Protein AF-D2VBJ7-F1 (afdb_monomer_lite)

Organism: Naegleria gruberi (NCBI:txid5762)

pLDDT: mean 73.97, std 24.44, range [29.47, 98.56]

Radius of gyration: 34.89 Å; chains: 1; bounding box: 96×73×91 Å

Structure (mmCIF, N/CA/C/O backbone):
data_AF-D2VBJ7-F1
#
_entry.id   AF-D2VBJ7-F1
#
loop_
_atom_site.group_PDB
_atom_site.id
_atom_site.type_symbol
_atom_site.label_atom_id
_atom_site.label_alt_id
_atom_site.label_comp_id
_atom_site.label_asym_id
_atom_site.label_entity_id
_atom_site.label_seq_id
_atom_site.pdbx_PDB_ins_code
_atom_site.Cartn_x
_atom_site.Cartn_y
_atom_site.Cartn_z
_atom_site.occupancy
_atom_site.B_iso_or_equiv
_atom_site.auth_seq_id
_atom_site.auth_comp_id
_atom_site.auth_asym_id
_atom_site.auth_atom_id
_atom_site.pdbx_PDB_model_num
ATOM 1 N N . MET A 1 1 ? -47.987 11.009 35.083 1.00 45.06 1 MET A N 1
ATOM 2 C CA . MET A 1 1 ? -48.209 10.414 33.748 1.00 45.06 1 MET A CA 1
ATOM 3 C C . MET A 1 1 ? -47.443 11.210 32.696 1.00 45.06 1 MET A C 1
ATOM 5 O O . MET A 1 1 ? -47.996 12.173 32.195 1.00 45.06 1 MET A O 1
ATOM 9 N N . ILE A 1 2 ? -46.207 10.825 32.370 1.00 37.09 2 ILE A N 1
ATOM 10 C CA . ILE A 1 2 ? -45.625 10.939 31.018 1.00 37.09 2 ILE A CA 1
ATOM 11 C C . ILE A 1 2 ? -44.692 9.728 30.907 1.00 37.09 2 ILE A C 1
ATOM 13 O O . ILE A 1 2 ? -43.837 9.552 31.773 1.00 37.09 2 ILE A O 1
ATOM 17 N N . ALA A 1 3 ? -44.905 8.861 29.919 1.00 37.16 3 ALA A N 1
ATOM 18 C CA . ALA A 1 3 ? -44.058 7.698 29.672 1.00 37.16 3 ALA A CA 1
ATOM 19 C C . ALA A 1 3 ? -43.168 7.986 28.459 1.00 37.16 3 ALA A C 1
ATOM 21 O O . ALA A 1 3 ? -43.684 8.272 27.380 1.00 37.16 3 ALA A O 1
ATOM 22 N N . SER A 1 4 ? -41.848 7.917 28.632 1.00 40.53 4 SER A N 1
ATOM 23 C CA . SER A 1 4 ? -40.899 8.054 27.523 1.00 40.53 4 SER A CA 1
ATOM 24 C C . SER A 1 4 ? -40.674 6.702 26.852 1.00 40.53 4 SER A C 1
ATOM 26 O O . SER A 1 4 ? -40.250 5.748 27.502 1.00 40.53 4 SER A O 1
ATOM 28 N N . GLN A 1 5 ? -40.935 6.633 25.548 1.00 46.31 5 GLN A N 1
ATOM 29 C CA . GLN A 1 5 ? -40.556 5.496 24.707 1.00 46.31 5 GLN A CA 1
ATOM 30 C C . GLN A 1 5 ? -39.044 5.525 24.404 1.00 46.31 5 GLN A C 1
ATOM 32 O O . GLN A 1 5 ? -38.480 6.614 24.269 1.00 46.31 5 GLN A O 1
ATOM 37 N N . PRO A 1 6 ? -38.379 4.366 24.249 1.00 40.88 6 PRO A N 1
ATOM 38 C CA . PRO A 1 6 ? -37.031 4.300 23.693 1.00 40.88 6 PRO A CA 1
ATOM 39 C C . PRO A 1 6 ? -37.065 4.405 22.152 1.00 40.88 6 PRO A C 1
ATOM 41 O O . PRO A 1 6 ? -37.971 3.847 21.529 1.00 40.88 6 PRO A O 1
ATOM 44 N N . PRO A 1 7 ? -36.094 5.084 21.510 1.00 49.00 7 PRO A N 1
ATOM 45 C CA . PRO A 1 7 ? -36.021 5.165 20.054 1.00 49.00 7 PRO A CA 1
ATOM 46 C C . PRO A 1 7 ? -35.510 3.860 19.424 1.00 49.00 7 PRO A C 1
ATOM 48 O O . PRO A 1 7 ? -34.661 3.157 19.972 1.00 49.00 7 PRO A O 1
ATOM 51 N N . SER A 1 8 ? -36.029 3.560 18.238 1.00 39.50 8 SER A N 1
ATOM 52 C CA . SER A 1 8 ? -35.748 2.358 17.456 1.00 39.50 8 SER A CA 1
ATOM 53 C C . SER A 1 8 ? -34.492 2.466 16.583 1.00 39.50 8 SER A C 1
ATOM 55 O O . SER A 1 8 ? -34.354 3.431 15.838 1.00 39.50 8 SER A O 1
ATOM 57 N N . GLY A 1 9 ? -33.684 1.400 16.572 1.00 42.88 9 GLY A N 1
ATOM 58 C CA . GLY A 1 9 ? -32.939 0.908 15.402 1.00 42.88 9 GLY A CA 1
ATOM 59 C C . GLY A 1 9 ? -31.998 1.871 14.666 1.00 42.88 9 GLY A C 1
ATOM 60 O O . GLY A 1 9 ? -32.372 2.447 13.647 1.00 42.88 9 GLY A O 1
ATOM 61 N N . GLU A 1 10 ? -30.726 1.919 15.071 1.00 34.44 10 GLU A N 1
ATOM 62 C CA . GLU A 1 10 ? -29.663 2.441 14.204 1.00 34.44 10 GLU A CA 1
ATOM 63 C C . GLU A 1 10 ? -29.176 1.372 13.214 1.00 34.44 10 GLU A C 1
ATOM 65 O O . GLU A 1 10 ? -28.674 0.312 13.593 1.00 34.44 10 GLU A O 1
ATOM 70 N N . HIS A 1 11 ? -29.277 1.676 11.918 1.00 35.28 11 HIS A N 1
ATOM 71 C CA . HIS A 1 11 ? -28.591 0.917 10.876 1.00 35.28 11 HIS A CA 1
ATOM 72 C C . HIS A 1 11 ? -27.071 1.083 11.012 1.00 35.28 11 HIS A C 1
ATOM 74 O O . HIS A 1 11 ? -26.571 2.208 11.071 1.00 35.28 11 HIS A O 1
ATOM 80 N N . LYS A 1 12 ? -26.325 -0.030 10.952 1.00 35.34 12 LYS A N 1
ATOM 81 C CA . LYS A 1 12 ? -24.868 -0.005 10.750 1.00 35.34 12 LYS A CA 1
ATOM 82 C C . LYS A 1 12 ? -24.544 0.744 9.454 1.00 35.34 12 LYS A C 1
ATOM 84 O O . LYS A 1 12 ? -24.691 0.193 8.367 1.00 35.34 12 LYS A O 1
ATOM 89 N N . LYS A 1 13 ? -24.061 1.982 9.571 1.00 31.11 13 LYS A N 1
ATOM 90 C CA . LYS A 1 13 ? -23.335 2.647 8.487 1.00 31.11 13 LYS A CA 1
ATOM 91 C C . LYS A 1 13 ? -21.919 2.094 8.464 1.00 31.11 13 LYS A C 1
ATOM 93 O O . LYS A 1 13 ? -21.158 2.311 9.405 1.00 31.11 13 LYS A O 1
ATOM 98 N N . GLU A 1 14 ? -21.565 1.390 7.397 1.00 31.81 14 GLU A N 1
ATOM 99 C CA . GLU A 1 14 ? -20.167 1.076 7.123 1.00 31.81 14 GLU A CA 1
ATOM 100 C C . GLU A 1 14 ? -19.407 2.388 6.916 1.00 31.81 14 GLU A C 1
ATOM 102 O O . GLU A 1 14 ? -19.765 3.216 6.077 1.00 31.81 14 GLU A O 1
ATOM 107 N N . CYS A 1 15 ? -18.388 2.615 7.743 1.00 29.47 15 CYS A N 1
ATOM 108 C CA . CYS A 1 15 ? -17.630 3.858 7.733 1.00 29.47 15 CYS A CA 1
ATOM 109 C C . CYS A 1 15 ? -16.590 3.810 6.604 1.00 29.47 15 CYS A C 1
ATOM 111 O O . CYS A 1 15 ? -15.418 3.493 6.823 1.00 29.47 15 CYS A O 1
ATOM 113 N N . VAL A 1 16 ? -17.046 4.078 5.377 1.00 32.44 16 VAL A N 1
ATOM 114 C CA . VAL A 1 16 ? -16.187 4.202 4.194 1.00 32.44 16 VAL A CA 1
ATOM 115 C C . VAL A 1 16 ? -15.303 5.439 4.364 1.00 32.44 16 VAL A C 1
ATOM 117 O O . VAL A 1 16 ? -15.734 6.577 4.205 1.00 32.44 16 VAL A O 1
ATOM 120 N N . CYS A 1 17 ? -14.048 5.203 4.739 1.00 34.25 17 CYS A N 1
ATOM 121 C CA . CYS A 1 17 ? -13.018 6.230 4.863 1.00 34.25 17 CYS A CA 1
ATOM 122 C C . CYS A 1 17 ? -12.551 6.665 3.461 1.00 34.25 17 CYS A C 1
ATOM 124 O O . CYS A 1 17 ? -11.629 6.071 2.897 1.00 34.25 17 CYS A O 1
ATOM 126 N N . ASP A 1 18 ? -13.195 7.689 2.893 1.00 35.41 18 ASP A N 1
ATOM 127 C CA . ASP A 1 18 ? -12.819 8.259 1.589 1.00 35.41 18 ASP A CA 1
ATOM 128 C C . ASP A 1 18 ? -11.444 8.954 1.599 1.00 35.41 18 ASP A C 1
ATOM 130 O O . ASP A 1 18 ? -10.803 9.060 0.555 1.00 35.41 18 ASP A O 1
ATOM 134 N N . THR A 1 19 ? -10.923 9.346 2.768 1.00 36.22 19 THR A N 1
ATOM 135 C CA . THR A 1 19 ? -9.647 10.072 2.924 1.00 36.22 19 THR A CA 1
ATOM 136 C C . THR A 1 19 ? -8.403 9.315 2.445 1.00 36.22 19 THR A C 1
ATOM 138 O O . THR A 1 19 ? -7.345 9.924 2.311 1.00 36.22 19 THR A O 1
ATOM 141 N N . CYS A 1 20 ? -8.485 8.011 2.152 1.00 41.66 20 CYS A N 1
ATOM 142 C CA . CYS A 1 20 ? -7.386 7.305 1.482 1.00 41.66 20 CYS A CA 1
ATOM 143 C C . CYS A 1 20 ? -7.280 7.630 -0.020 1.00 41.66 20 CYS A C 1
ATOM 145 O O . CYS A 1 20 ? -6.185 7.522 -0.563 1.00 41.66 20 CYS A O 1
ATOM 147 N N . LYS A 1 21 ? -8.372 8.028 -0.693 1.00 45.91 21 LYS A N 1
ATOM 148 C CA . LYS A 1 21 ? -8.370 8.312 -2.142 1.00 45.91 21 LYS A CA 1
ATOM 149 C C . LYS A 1 21 ? -7.490 9.514 -2.490 1.00 45.91 21 LYS A C 1
ATOM 151 O O . LYS A 1 21 ? -6.694 9.441 -3.420 1.00 45.91 21 LYS A O 1
ATOM 156 N N . GLU A 1 22 ? -7.541 10.574 -1.680 1.00 43.06 22 GLU A N 1
ATOM 157 C CA . GLU A 1 22 ? -6.809 11.829 -1.928 1.00 43.06 22 GLU A CA 1
ATOM 158 C C . GLU A 1 22 ? -5.272 11.678 -1.953 1.00 43.06 22 GLU A C 1
ATOM 160 O O . GLU A 1 22 ? -4.584 12.523 -2.531 1.00 43.06 22 GLU A O 1
ATOM 165 N N . MET A 1 23 ? -4.717 10.620 -1.342 1.00 49.66 23 MET A N 1
ATOM 166 C CA . MET A 1 23 ? -3.276 10.325 -1.383 1.00 49.66 23 MET A CA 1
ATOM 167 C C . MET A 1 23 ? -2.841 9.527 -2.619 1.00 49.66 23 MET A C 1
ATOM 169 O O . MET A 1 23 ? -1.658 9.552 -2.967 1.00 49.66 23 MET A O 1
ATOM 173 N N . ASP A 1 24 ? -3.761 8.811 -3.264 1.00 48.78 24 ASP A N 1
ATOM 174 C CA . ASP A 1 24 ? -3.464 7.935 -4.401 1.00 48.78 24 ASP A CA 1
ATOM 175 C C . ASP A 1 24 ? -3.885 8.571 -5.741 1.00 48.78 24 ASP A C 1
ATOM 177 O O . ASP A 1 24 ? -3.160 8.447 -6.723 1.00 48.78 24 ASP A O 1
ATOM 181 N N . GLU A 1 25 ? -4.953 9.376 -5.774 1.00 45.28 25 GLU A N 1
ATOM 182 C CA . GLU A 1 25 ? -5.450 10.050 -6.992 1.00 45.28 25 GLU A CA 1
ATOM 183 C C . GLU A 1 25 ? -4.535 11.167 -7.542 1.00 45.28 25 GLU A C 1
ATOM 185 O O . GLU A 1 25 ? -4.781 11.685 -8.630 1.00 45.28 25 GLU A O 1
ATOM 190 N N . LYS A 1 26 ? -3.454 11.537 -6.836 1.00 43.66 26 LYS A N 1
ATOM 191 C CA . LYS A 1 26 ? -2.460 12.516 -7.326 1.00 43.66 26 LYS A CA 1
ATOM 192 C C . LYS A 1 26 ? -1.302 11.909 -8.128 1.00 43.66 26 LYS A C 1
ATOM 194 O O . LYS A 1 26 ? -0.510 12.664 -8.688 1.00 43.66 26 LYS A O 1
ATOM 199 N N . GLU A 1 27 ? -1.217 10.584 -8.260 1.00 43.12 27 GLU A N 1
ATOM 200 C CA . GLU A 1 27 ? -0.326 9.928 -9.236 1.00 43.12 27 GLU A CA 1
ATOM 201 C C . GLU A 1 27 ? -0.936 9.992 -10.651 1.00 43.12 27 GLU A C 1
ATOM 203 O O . GLU A 1 27 ? -1.324 8.977 -11.221 1.00 43.12 27 GLU A O 1
ATOM 208 N N . GLY A 1 28 ? -1.062 11.207 -11.203 1.00 38.69 28 GLY A N 1
ATOM 209 C CA . GLY A 1 28 ? -1.830 11.452 -12.435 1.00 38.69 28 GLY A CA 1
ATOM 210 C C . GLY A 1 28 ? -1.214 12.407 -13.461 1.00 38.69 28 GLY A C 1
ATOM 211 O O . GLY A 1 28 ? -1.712 12.461 -14.580 1.00 38.69 28 GLY A O 1
ATOM 212 N N . VAL A 1 29 ? -0.140 13.135 -13.129 1.00 31.36 29 VAL A N 1
ATOM 213 C CA . VAL A 1 29 ? 0.614 13.956 -14.096 1.00 31.36 29 VAL A CA 1
ATOM 214 C C . VAL A 1 29 ? 2.103 13.913 -13.747 1.00 31.36 29 VAL A C 1
ATOM 216 O O . VAL A 1 29 ? 2.583 14.675 -12.912 1.00 31.36 29 VAL A O 1
ATOM 219 N N . VAL A 1 30 ? 2.844 13.016 -14.398 1.00 36.62 30 VAL A N 1
ATOM 220 C CA . VAL A 1 30 ? 4.255 13.284 -14.697 1.00 36.62 30 VAL A CA 1
ATOM 221 C C . VAL A 1 30 ? 4.215 14.052 -16.009 1.00 36.62 30 VAL A C 1
ATOM 223 O O . VAL A 1 30 ? 3.831 13.47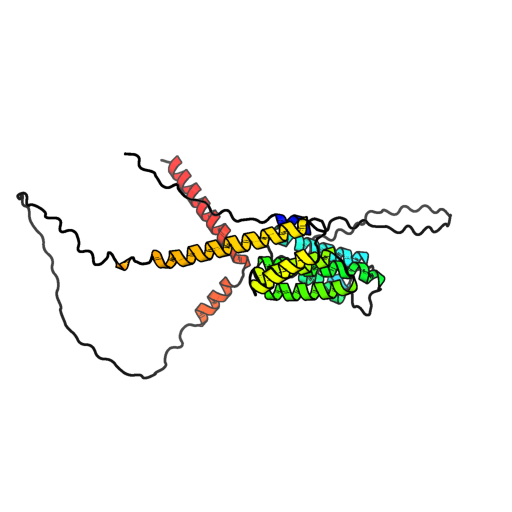5 -17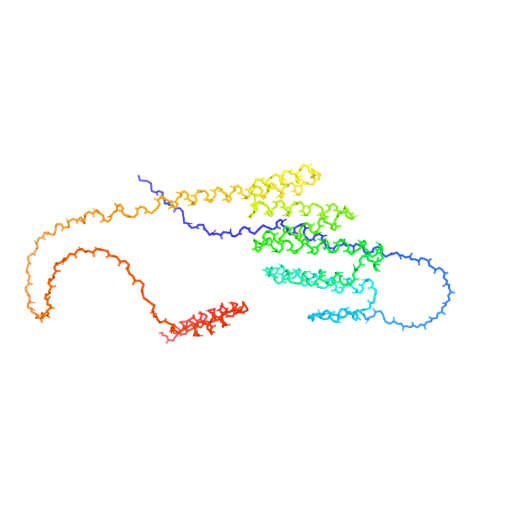.025 1.00 36.62 30 VAL A O 1
ATOM 226 N N . GLU A 1 31 ? 4.511 15.351 -15.983 1.00 37.91 31 GLU A N 1
ATOM 227 C CA . GLU A 1 31 ? 4.640 16.121 -17.222 1.00 37.91 31 GLU A CA 1
ATOM 228 C C . GLU A 1 31 ? 5.801 15.532 -18.032 1.00 37.91 31 GLU A C 1
ATOM 230 O O . GLU A 1 31 ? 6.928 15.435 -17.537 1.00 37.91 31 GLU A O 1
ATOM 235 N N . GLU A 1 32 ? 5.526 15.112 -19.269 1.00 36.41 32 GLU A N 1
ATOM 236 C CA . GLU A 1 32 ? 6.566 14.735 -20.224 1.00 36.41 32 GLU A CA 1
ATOM 237 C C . GLU A 1 32 ? 7.383 15.982 -20.574 1.00 36.41 32 GLU A C 1
ATOM 239 O O . GLU A 1 32 ? 7.052 16.743 -21.483 1.00 36.41 32 GLU A O 1
ATOM 244 N N . ALA A 1 33 ? 8.485 16.181 -19.853 1.00 33.81 33 ALA A N 1
ATOM 245 C CA . ALA A 1 33 ? 9.555 17.069 -20.275 1.00 33.81 33 ALA A CA 1
ATOM 246 C C . ALA A 1 33 ? 10.270 16.438 -21.483 1.00 33.81 33 ALA A C 1
ATOM 248 O O . ALA A 1 33 ? 11.326 15.819 -21.348 1.00 33.81 33 ALA A O 1
ATOM 249 N N . ILE A 1 34 ? 9.661 16.567 -22.665 1.00 35.22 34 ILE A N 1
ATOM 250 C CA . ILE A 1 34 ? 10.292 16.211 -23.936 1.00 35.22 34 ILE A CA 1
ATOM 251 C C . ILE A 1 34 ? 11.504 17.128 -24.112 1.00 35.22 34 ILE A C 1
ATOM 253 O O . ILE A 1 34 ? 11.370 18.340 -24.279 1.00 35.22 34 ILE A O 1
ATOM 257 N N . VAL A 1 35 ? 12.699 16.543 -24.054 1.00 36.94 35 VAL A N 1
ATOM 258 C CA . VAL A 1 35 ? 13.947 17.246 -24.350 1.00 36.94 35 VAL A CA 1
ATOM 259 C C . VAL A 1 35 ? 14.043 17.415 -25.865 1.00 36.94 35 VAL A C 1
ATOM 261 O O . VAL A 1 35 ? 14.350 16.468 -26.586 1.00 36.94 35 VAL A O 1
ATOM 264 N N . GLU A 1 36 ? 13.777 18.625 -26.355 1.00 35.19 36 GLU A N 1
ATOM 265 C CA . GLU A 1 36 ? 14.064 18.995 -27.743 1.00 35.19 36 GLU A CA 1
ATOM 266 C C . GLU A 1 36 ? 15.584 19.098 -27.955 1.00 35.19 36 GLU A C 1
ATOM 268 O O . GLU A 1 36 ? 16.209 20.130 -27.685 1.00 35.19 36 GLU A O 1
ATOM 273 N N . GLU A 1 37 ? 16.198 18.032 -28.475 1.00 39.84 37 GLU A N 1
ATOM 274 C CA . GLU A 1 37 ? 17.532 18.128 -29.071 1.00 39.84 37 GLU A CA 1
ATOM 275 C C . GLU A 1 37 ? 17.462 18.953 -30.363 1.00 39.84 37 GLU A C 1
ATOM 277 O O . GLU A 1 37 ? 17.091 18.471 -31.435 1.00 39.84 37 GLU A O 1
ATOM 282 N N . ASN A 1 38 ? 17.855 20.222 -30.260 1.00 39.31 38 ASN A N 1
ATOM 283 C CA . ASN A 1 38 ? 18.065 21.089 -31.413 1.00 39.31 38 ASN A CA 1
ATOM 284 C C . ASN A 1 38 ? 19.228 20.559 -32.263 1.00 39.31 38 ASN A C 1
ATOM 286 O O . ASN A 1 38 ? 20.392 20.729 -31.900 1.00 39.31 38 ASN A O 1
ATOM 290 N N . ASN A 1 39 ? 18.918 19.972 -33.419 1.00 36.62 39 ASN A N 1
ATOM 291 C CA . ASN A 1 39 ? 19.911 19.637 -34.433 1.00 36.62 39 ASN A CA 1
ATOM 292 C C . ASN A 1 39 ? 19.577 20.349 -35.749 1.00 36.62 39 ASN A C 1
ATOM 294 O O . ASN A 1 39 ? 18.719 19.917 -36.521 1.00 36.62 39 ASN A O 1
ATOM 298 N N . GLU A 1 40 ? 20.254 21.471 -35.993 1.00 44.62 40 GLU A N 1
ATOM 299 C CA . GLU A 1 40 ? 20.186 22.176 -37.267 1.00 44.62 40 GLU A CA 1
ATOM 300 C C . GLU A 1 40 ? 20.835 21.330 -38.369 1.00 44.62 40 GLU A C 1
ATOM 302 O O . GLU A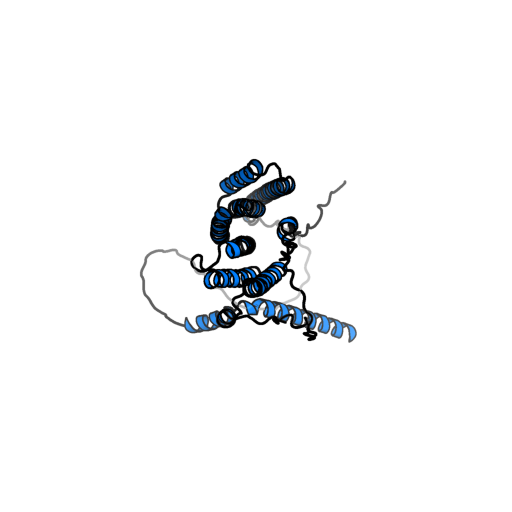 1 40 ? 22.059 21.308 -38.512 1.00 44.62 40 GLU A O 1
ATOM 307 N N . ASN A 1 41 ? 20.032 20.719 -39.245 1.00 36.00 41 ASN A N 1
ATOM 308 C CA . ASN A 1 41 ? 20.473 20.622 -40.631 1.00 36.00 41 ASN A CA 1
ATOM 309 C C . ASN A 1 41 ? 19.330 20.647 -41.645 1.00 36.00 41 ASN A C 1
ATOM 311 O O . ASN A 1 41 ? 18.378 19.871 -41.594 1.00 36.00 41 ASN A O 1
ATOM 315 N N . THR A 1 42 ? 19.459 21.560 -42.603 1.00 41.31 42 THR A N 1
ATOM 316 C CA . THR A 1 42 ? 18.461 21.808 -43.641 1.00 41.31 42 THR A CA 1
ATOM 317 C C . THR A 1 42 ? 18.749 20.937 -44.856 1.00 41.31 42 THR A C 1
ATOM 319 O O . THR A 1 42 ? 19.756 21.143 -45.529 1.00 41.31 42 THR A O 1
ATOM 322 N N . THR A 1 43 ? 17.834 20.044 -45.233 1.00 33.66 43 THR A N 1
ATOM 323 C CA . THR A 1 43 ? 17.495 19.824 -46.654 1.00 33.66 43 THR A CA 1
ATOM 324 C C . THR A 1 43 ? 16.190 19.050 -46.800 1.00 33.66 43 THR A C 1
ATOM 326 O O . THR A 1 43 ? 15.920 18.099 -46.074 1.00 33.66 43 THR A O 1
ATOM 329 N N . ALA A 1 44 ? 15.357 19.483 -47.743 1.00 43.44 44 ALA A N 1
ATOM 330 C CA . ALA A 1 44 ? 14.036 18.913 -47.957 1.00 43.44 44 ALA A CA 1
ATOM 331 C C . ALA A 1 44 ? 14.102 17.512 -48.580 1.00 43.44 44 ALA A C 1
ATOM 333 O O . ALA A 1 44 ? 14.795 17.308 -49.577 1.00 43.44 44 ALA A O 1
ATOM 334 N N . ASN A 1 45 ? 13.265 16.598 -48.088 1.00 36.22 45 ASN A N 1
ATOM 335 C CA . ASN A 1 45 ? 12.643 15.616 -48.967 1.00 36.22 45 ASN A CA 1
ATOM 336 C C . ASN A 1 45 ? 11.264 15.198 -48.447 1.00 36.22 45 ASN A C 1
ATOM 338 O O . ASN A 1 45 ? 11.106 14.775 -47.304 1.00 36.22 45 ASN A O 1
ATOM 342 N N . THR A 1 46 ? 10.261 15.349 -49.305 1.00 43.94 46 THR A N 1
ATOM 343 C CA . THR A 1 46 ? 8.855 15.104 -48.986 1.00 43.94 46 THR A CA 1
ATOM 344 C C . THR A 1 46 ? 8.540 13.614 -49.067 1.00 43.94 46 THR A C 1
ATOM 346 O O . THR A 1 46 ? 8.437 13.079 -50.168 1.00 43.94 46 THR A O 1
ATOM 349 N N . THR A 1 47 ? 8.282 12.972 -47.928 1.00 34.62 47 THR A N 1
ATOM 350 C CA . THR A 1 47 ? 7.589 11.676 -47.883 1.00 34.62 47 THR A CA 1
ATOM 351 C C . THR A 1 47 ? 6.598 11.686 -46.729 1.00 34.62 47 THR A C 1
ATOM 353 O O . THR A 1 47 ? 6.984 11.778 -45.569 1.00 34.62 47 THR A O 1
ATOM 356 N N . SER A 1 48 ? 5.308 11.601 -47.049 1.00 44.53 48 SER A N 1
ATOM 357 C CA . SER A 1 48 ? 4.239 11.454 -46.064 1.00 44.53 48 SER A CA 1
ATOM 358 C C . SER A 1 48 ? 4.355 10.110 -45.342 1.00 44.53 48 SER A C 1
ATOM 360 O O . SER A 1 48 ? 4.280 9.062 -45.985 1.00 44.53 48 SER A O 1
ATOM 362 N N . SER A 1 49 ? 4.475 10.139 -44.019 1.00 37.50 49 SER A N 1
ATOM 363 C CA . SER A 1 49 ? 4.379 8.959 -43.158 1.00 37.50 49 SER A CA 1
ATOM 364 C C . SER A 1 49 ? 3.390 9.237 -42.030 1.00 37.50 49 SER A C 1
ATOM 366 O O . SER A 1 49 ? 3.600 10.158 -41.241 1.00 37.50 49 SER A O 1
ATOM 368 N N . ASP A 1 50 ? 2.308 8.458 -41.988 1.00 37.41 50 ASP A N 1
ATOM 369 C CA . ASP A 1 50 ? 1.212 8.603 -41.028 1.00 37.41 50 ASP A CA 1
ATOM 370 C C . ASP A 1 50 ? 1.674 8.435 -39.566 1.00 37.41 50 ASP A C 1
ATOM 372 O O . ASP A 1 50 ? 2.234 7.389 -39.225 1.00 37.41 50 ASP A O 1
ATOM 376 N N . PRO A 1 51 ? 1.353 9.377 -38.659 1.00 40.47 51 PRO A N 1
ATOM 377 C CA . PRO A 1 51 ? 1.582 9.231 -37.222 1.00 40.47 51 PRO A CA 1
ATOM 378 C C . PRO A 1 51 ? 0.449 8.440 -36.529 1.00 40.47 51 PRO A C 1
ATOM 380 O O . PRO A 1 51 ? 0.068 8.751 -35.406 1.00 40.47 51 PRO A O 1
ATOM 383 N N . SER A 1 52 ? -0.129 7.429 -37.192 1.00 34.59 52 SER A N 1
ATOM 384 C CA . SER A 1 52 ? -1.320 6.690 -36.727 1.00 34.59 52 SER A CA 1
ATOM 385 C C . SER A 1 52 ? -1.100 5.173 -36.631 1.00 34.59 52 SER A C 1
ATOM 387 O O . SER A 1 52 ? -1.869 4.356 -37.137 1.00 34.59 52 SER A O 1
ATOM 389 N N . LYS A 1 53 ? -0.051 4.776 -35.903 1.00 39.56 53 LYS A N 1
ATOM 390 C CA . LYS A 1 53 ? 0.047 3.436 -35.294 1.00 39.56 53 LYS A CA 1
ATOM 391 C C . LYS A 1 53 ? 0.301 3.537 -33.798 1.00 39.56 53 LYS A C 1
ATOM 393 O O . LYS A 1 53 ? 1.267 2.994 -33.268 1.00 39.56 53 LYS A O 1
ATOM 398 N N . GLU A 1 54 ? -0.620 4.219 -33.125 1.00 43.22 54 GLU A N 1
ATOM 399 C CA . GLU A 1 54 ? -0.838 4.010 -31.701 1.00 43.22 54 GLU A CA 1
ATOM 400 C C . GLU A 1 54 ? -1.160 2.524 -31.492 1.00 43.22 54 GLU A C 1
ATOM 402 O O . GLU A 1 54 ? -2.115 1.981 -32.054 1.00 43.22 54 GLU A O 1
ATOM 407 N N . SER A 1 55 ? -0.272 1.831 -30.781 1.00 41.44 55 SER A N 1
ATOM 408 C CA . SER A 1 55 ? -0.340 0.385 -30.604 1.00 41.44 55 SER A CA 1
ATOM 409 C C . SER A 1 55 ? -1.523 0.038 -29.708 1.00 41.44 55 SER A C 1
ATOM 411 O O . SER A 1 55 ? -1.393 0.052 -28.484 1.00 41.44 55 SER A O 1
ATOM 413 N N . THR A 1 56 ? -2.660 -0.321 -30.309 1.00 43.88 56 THR A N 1
ATOM 414 C CA . THR A 1 56 ? -3.832 -0.855 -29.606 1.00 43.88 56 THR A CA 1
ATOM 415 C C . THR A 1 56 ? -3.514 -2.226 -29.000 1.00 43.88 56 THR A C 1
ATOM 417 O O . THR A 1 56 ? -3.908 -3.268 -29.529 1.00 43.88 56 THR A O 1
ATOM 420 N N . LEU A 1 57 ? -2.793 -2.220 -27.878 1.00 52.88 57 LEU A N 1
ATOM 421 C CA . LEU A 1 57 ? -2.653 -3.344 -26.961 1.00 52.88 57 LEU A CA 1
ATOM 422 C C . LEU A 1 57 ? -4.015 -3.568 -26.300 1.00 52.88 57 LEU A C 1
ATOM 424 O O . LEU A 1 57 ? -4.301 -3.074 -25.214 1.00 52.88 57 LEU A O 1
ATOM 428 N N . THR A 1 58 ? -4.890 -4.270 -27.020 1.00 52.88 58 THR A N 1
ATOM 429 C CA . THR A 1 58 ? -6.180 -4.729 -26.501 1.00 52.88 58 THR A CA 1
ATOM 430 C C . THR A 1 58 ? -5.960 -5.585 -25.261 1.00 52.88 58 THR A C 1
ATOM 432 O O . THR A 1 58 ? -5.037 -6.396 -25.266 1.00 52.88 58 THR A O 1
ATOM 435 N N . GLU A 1 59 ? -6.852 -5.440 -24.279 1.00 56.81 59 GLU A N 1
ATOM 436 C CA . GLU A 1 59 ? -6.912 -6.062 -22.944 1.00 56.81 59 GLU A CA 1
ATOM 437 C C . GLU A 1 59 ? -6.890 -7.611 -22.948 1.00 56.81 59 GLU A C 1
ATOM 439 O O . GLU A 1 59 ? -7.834 -8.286 -22.544 1.00 56.81 59 GLU A O 1
ATOM 444 N N . LYS A 1 60 ? -5.801 -8.198 -23.443 1.00 62.97 60 LYS A N 1
ATOM 445 C CA . LYS A 1 60 ? -5.474 -9.619 -23.341 1.00 62.97 60 LYS A CA 1
ATOM 446 C C . LYS A 1 60 ? -4.511 -9.808 -22.179 1.00 62.97 60 LYS A C 1
ATOM 448 O O . LYS A 1 60 ? -3.695 -8.931 -21.902 1.00 62.97 60 LYS A O 1
ATOM 453 N N . ASP A 1 61 ? -4.585 -10.959 -21.520 1.00 69.94 61 ASP A N 1
ATOM 454 C CA . ASP A 1 61 ? -3.605 -11.340 -20.507 1.00 69.94 61 ASP A CA 1
ATOM 455 C C . ASP A 1 61 ? -2.236 -11.554 -21.164 1.00 69.94 61 ASP A C 1
ATOM 457 O O . ASP A 1 61 ? -1.955 -12.628 -21.693 1.00 69.94 61 ASP A O 1
ATOM 461 N N . ILE A 1 62 ? -1.406 -10.506 -21.142 1.00 70.19 62 ILE A N 1
ATOM 462 C CA . ILE A 1 62 ? -0.043 -10.523 -21.682 1.00 70.19 62 ILE A CA 1
ATOM 463 C C . ILE A 1 62 ? 0.756 -11.569 -20.900 1.00 70.19 62 ILE A C 1
ATOM 465 O O . ILE A 1 62 ? 0.954 -11.433 -19.686 1.00 70.19 62 ILE A O 1
ATOM 469 N N . SER A 1 63 ? 1.193 -12.625 -21.584 1.00 79.12 63 SER A N 1
ATOM 470 C CA . SER A 1 63 ? 2.010 -13.666 -20.962 1.00 79.12 63 SER A CA 1
ATOM 471 C C . SER A 1 63 ? 3.454 -13.188 -20.774 1.00 79.12 63 SER A C 1
ATOM 473 O O . SER A 1 63 ? 3.892 -12.214 -21.390 1.00 79.12 63 SER A O 1
ATOM 475 N N . LEU A 1 64 ? 4.219 -13.872 -19.917 1.00 71.06 64 LEU A N 1
ATOM 476 C CA . LEU A 1 64 ? 5.634 -13.542 -19.717 1.00 71.06 64 LEU A CA 1
ATOM 477 C C . LEU A 1 64 ? 6.434 -13.716 -21.023 1.00 71.06 64 LEU A C 1
ATOM 479 O O . LEU A 1 64 ? 7.305 -12.904 -21.320 1.00 71.06 64 LEU A O 1
ATOM 483 N N . GLU A 1 65 ? 6.096 -14.728 -21.827 1.00 72.81 65 GLU A N 1
ATOM 484 C CA . GLU A 1 65 ? 6.737 -14.998 -23.119 1.00 72.81 65 GLU A CA 1
ATOM 485 C C . GLU A 1 65 ? 6.445 -13.904 -24.161 1.00 72.81 65 GLU A C 1
ATOM 487 O O . GLU A 1 65 ? 7.314 -13.567 -24.962 1.00 72.81 65 GLU A O 1
ATOM 492 N N . GLU A 1 66 ? 5.246 -13.310 -24.145 1.00 72.44 66 GLU A N 1
ATOM 493 C CA . GLU A 1 66 ? 4.911 -12.178 -25.021 1.00 72.44 66 GLU A CA 1
ATOM 494 C C . GLU A 1 66 ? 5.697 -10.909 -24.630 1.00 72.44 66 GLU A C 1
ATOM 496 O O . GLU A 1 66 ? 6.053 -10.102 -25.492 1.00 72.44 66 GLU A O 1
ATOM 501 N N . PHE A 1 67 ? 6.053 -10.769 -23.347 1.00 72.19 67 PHE A N 1
ATOM 502 C CA . PHE A 1 67 ? 6.850 -9.654 -22.829 1.00 72.19 67 PHE A CA 1
ATOM 503 C C . PHE A 1 67 ? 8.322 -9.688 -23.280 1.00 72.19 67 PHE A C 1
ATOM 505 O O . PHE A 1 67 ? 8.881 -8.637 -23.603 1.00 72.19 67 PHE A O 1
ATOM 512 N N . ASP A 1 68 ? 8.937 -10.873 -23.373 1.00 70.62 68 ASP A N 1
ATOM 513 C CA . ASP A 1 68 ? 10.324 -11.056 -23.850 1.00 70.62 68 ASP A CA 1
ATOM 514 C C . ASP A 1 68 ? 10.511 -10.665 -25.333 1.00 70.62 68 ASP A C 1
ATOM 516 O O . ASP A 1 68 ? 11.632 -10.423 -25.794 1.00 70.62 68 ASP A O 1
ATOM 520 N N . HIS A 1 69 ? 9.418 -10.582 -26.096 1.00 71.50 69 HIS A N 1
ATOM 521 C CA . HIS A 1 69 ? 9.412 -10.174 -27.502 1.00 71.50 69 HIS A CA 1
ATOM 522 C C . HIS A 1 69 ? 9.135 -8.678 -27.724 1.00 71.50 69 HIS A C 1
ATOM 524 O O . HIS A 1 69 ? 9.174 -8.217 -28.870 1.00 71.50 69 HIS A O 1
ATOM 530 N N . LEU A 1 70 ? 8.888 -7.897 -26.665 1.00 67.12 70 LEU A N 1
ATOM 531 C CA . LEU A 1 70 ? 8.669 -6.456 -26.793 1.00 67.12 70 LEU A CA 1
ATOM 532 C C . LEU A 1 70 ? 9.920 -5.725 -27.324 1.00 67.12 70 LEU A C 1
ATOM 534 O O . LEU A 1 70 ? 11.057 -6.117 -27.040 1.00 67.12 70 LEU A O 1
ATOM 538 N N . PRO A 1 71 ? 9.749 -4.614 -28.070 1.00 70.00 71 PRO A N 1
ATOM 539 C CA . PRO A 1 71 ? 10.879 -3.810 -28.517 1.00 70.00 71 PRO A CA 1
ATOM 540 C C . PRO A 1 71 ? 11.679 -3.282 -27.322 1.00 70.00 71 PRO A C 1
ATOM 542 O O . PRO A 1 71 ? 11.107 -2.786 -26.354 1.00 70.00 71 PRO A O 1
ATOM 545 N N . LYS A 1 72 ? 13.013 -3.321 -27.418 1.00 70.56 72 LYS A N 1
ATOM 546 C CA . LYS A 1 72 ? 13.938 -3.012 -26.309 1.00 70.56 72 LYS A CA 1
ATOM 547 C C . LYS A 1 72 ? 13.866 -1.576 -25.756 1.00 70.56 72 LYS A C 1
ATOM 549 O O . LYS A 1 72 ? 14.521 -1.293 -24.753 1.00 70.56 72 LYS A O 1
ATOM 554 N N . SER A 1 73 ? 13.117 -0.662 -26.377 1.00 85.19 73 SER A N 1
ATOM 555 C CA . SER A 1 73 ? 13.005 0.716 -25.890 1.00 85.19 73 SER A CA 1
ATOM 556 C C . SER A 1 73 ? 12.401 0.756 -24.481 1.00 85.19 73 SER A C 1
ATOM 558 O O . SER A 1 73 ? 11.476 0.009 -24.152 1.00 85.19 73 SER A O 1
ATOM 560 N N . LEU A 1 74 ? 12.939 1.637 -23.632 1.00 84.62 74 LEU A N 1
ATOM 561 C CA . LEU A 1 74 ? 12.443 1.859 -22.270 1.00 84.62 74 LEU A CA 1
ATOM 562 C C . LEU A 1 74 ? 10.937 2.165 -22.271 1.00 84.62 74 LEU A C 1
ATOM 564 O O . LEU A 1 74 ? 10.180 1.566 -21.512 1.00 84.62 74 LEU A O 1
ATOM 568 N N . GLN A 1 75 ? 10.511 3.058 -23.168 1.00 87.50 75 GLN A N 1
ATOM 569 C CA . GLN A 1 75 ? 9.134 3.540 -23.271 1.00 87.50 75 GLN A CA 1
ATOM 570 C C . GLN A 1 75 ? 8.132 2.414 -23.569 1.00 87.50 75 GLN A C 1
ATOM 572 O O . GLN A 1 75 ? 7.066 2.382 -22.961 1.00 87.50 75 GLN A O 1
ATOM 577 N N . ASN A 1 76 ? 8.479 1.446 -24.427 1.00 87.94 76 ASN A N 1
ATOM 578 C CA . ASN A 1 76 ? 7.583 0.329 -24.744 1.00 87.94 76 ASN A CA 1
ATOM 579 C C . ASN A 1 76 ? 7.482 -0.659 -23.574 1.00 87.94 76 ASN A C 1
ATOM 581 O O . ASN A 1 76 ? 6.380 -1.096 -23.239 1.00 87.94 76 ASN A O 1
ATOM 585 N N . ARG A 1 77 ? 8.611 -0.958 -22.911 1.00 87.50 77 ARG A N 1
ATOM 586 C CA . ARG A 1 77 ? 8.638 -1.789 -21.695 1.00 87.50 77 ARG A CA 1
ATOM 587 C C . ARG A 1 77 ? 7.792 -1.158 -20.583 1.00 87.50 77 ARG A C 1
ATOM 589 O O . ARG A 1 77 ? 6.870 -1.799 -20.081 1.00 87.50 77 ARG A O 1
ATOM 596 N N . LEU A 1 78 ? 8.047 0.109 -20.242 1.00 90.19 78 LEU A N 1
ATOM 597 C CA . LEU A 1 78 ? 7.289 0.841 -19.218 1.00 90.19 78 LEU A CA 1
ATOM 598 C C . LEU A 1 78 ? 5.816 1.046 -19.604 1.00 90.19 78 LEU A C 1
ATOM 600 O O . LEU A 1 78 ? 4.954 0.968 -18.734 1.00 90.19 78 LEU A O 1
ATOM 604 N N . GLY A 1 79 ? 5.503 1.254 -20.886 1.00 91.31 79 GLY A N 1
ATOM 605 C CA . GLY A 1 79 ? 4.128 1.372 -21.377 1.00 91.31 79 GLY A CA 1
ATOM 606 C C . GLY A 1 79 ? 3.305 0.107 -21.123 1.00 91.31 79 GLY A C 1
ATOM 607 O O . GLY A 1 79 ? 2.222 0.184 -20.543 1.00 91.31 79 GLY A O 1
ATOM 608 N N . ALA A 1 80 ? 3.842 -1.067 -21.464 1.00 90.19 80 ALA A N 1
ATOM 609 C CA . ALA A 1 80 ? 3.178 -2.345 -21.202 1.00 90.19 80 ALA A CA 1
ATOM 610 C C . ALA A 1 80 ? 3.027 -2.633 -19.691 1.00 90.19 80 ALA A C 1
ATOM 612 O O . ALA A 1 80 ? 1.982 -3.106 -19.245 1.00 90.19 80 ALA A O 1
ATOM 613 N N . LEU A 1 81 ? 4.024 -2.270 -18.877 1.00 93.12 81 LEU A N 1
ATOM 614 C CA . LEU A 1 81 ? 3.946 -2.366 -17.413 1.00 93.12 81 LEU A CA 1
ATOM 615 C C . LEU A 1 81 ? 2.906 -1.406 -16.814 1.00 93.12 81 LEU A C 1
ATOM 617 O O . LEU A 1 81 ? 2.216 -1.762 -15.858 1.00 93.12 81 LEU A O 1
ATOM 621 N N . LYS A 1 82 ? 2.754 -0.204 -17.383 1.00 94.62 82 LYS A N 1
ATOM 622 C CA . LYS A 1 82 ? 1.735 0.772 -16.979 1.00 94.62 82 LYS A CA 1
ATOM 623 C C . LYS A 1 82 ? 0.326 0.229 -17.219 1.00 94.62 82 LYS A C 1
ATOM 625 O O . LYS A 1 82 ? -0.499 0.344 -16.323 1.00 94.62 82 LYS A O 1
ATOM 630 N N . LEU A 1 83 ? 0.068 -0.431 -18.353 1.00 92.56 83 LEU A N 1
ATOM 631 C CA . LEU A 1 83 ? -1.222 -1.091 -18.617 1.00 92.56 83 LEU A CA 1
ATOM 632 C C . LEU A 1 83 ? -1.557 -2.155 -17.555 1.00 92.56 83 LEU A C 1
ATOM 634 O O . LEU A 1 83 ? -2.684 -2.210 -17.069 1.00 92.56 83 LEU A O 1
ATOM 638 N N . LEU A 1 84 ? -0.569 -2.947 -17.128 1.00 93.44 84 LEU A N 1
ATOM 639 C CA . LEU A 1 84 ? -0.740 -3.922 -16.044 1.00 93.44 84 LEU A CA 1
ATOM 640 C C . LEU A 1 84 ? -0.967 -3.252 -14.671 1.00 93.44 84 LEU A C 1
ATOM 642 O O . LEU A 1 84 ? -1.818 -3.714 -13.910 1.00 93.44 84 LEU A O 1
ATOM 646 N N . LYS A 1 85 ? -0.284 -2.132 -14.365 1.00 96.12 85 LYS A N 1
ATOM 647 C CA . LYS A 1 85 ? -0.577 -1.313 -13.167 1.00 96.12 85 LYS A CA 1
ATOM 648 C C . LYS A 1 85 ? -2.021 -0.799 -13.204 1.00 96.12 85 LYS A C 1
ATOM 650 O O . LYS A 1 85 ? -2.714 -0.912 -12.198 1.00 96.12 85 LYS A O 1
ATOM 655 N N . GLU A 1 86 ? -2.499 -0.295 -14.344 1.00 96.69 86 GLU A N 1
ATOM 656 C CA . GLU A 1 86 ? -3.884 0.179 -14.479 1.00 96.69 86 GLU A CA 1
ATOM 657 C C . GLU A 1 86 ? -4.916 -0.950 -14.333 1.00 96.69 86 GLU A C 1
ATOM 659 O O . GLU A 1 86 ? -5.926 -0.755 -13.658 1.00 96.69 86 GLU A O 1
ATOM 664 N N . LYS A 1 87 ? -4.639 -2.161 -14.839 1.00 96.44 87 LYS A N 1
ATOM 665 C CA . LYS A 1 87 ? -5.482 -3.345 -14.581 1.00 96.44 87 LYS A CA 1
ATOM 666 C C . LYS A 1 87 ? -5.588 -3.645 -13.076 1.00 96.44 87 LYS A C 1
ATOM 668 O O . LYS A 1 87 ? -6.681 -3.891 -12.565 1.00 96.44 87 LYS A O 1
ATOM 673 N N . GLY A 1 88 ? -4.474 -3.550 -12.343 1.00 96.88 88 GLY A N 1
ATOM 674 C CA . GLY A 1 88 ? -4.457 -3.629 -10.877 1.00 96.88 88 GLY A CA 1
ATOM 675 C C . GLY A 1 88 ? -5.246 -2.497 -10.200 1.00 96.88 88 GLY A C 1
ATOM 676 O O . GLY A 1 88 ? -5.999 -2.750 -9.254 1.00 96.88 88 GLY A O 1
ATOM 677 N N . ASN A 1 89 ? -5.142 -1.262 -10.708 1.00 97.19 89 ASN A N 1
ATOM 678 C CA . ASN A 1 89 ? -5.911 -0.110 -10.219 1.00 97.19 89 ASN A CA 1
ATOM 679 C C . ASN A 1 89 ? -7.425 -0.333 -10.408 1.00 97.19 89 ASN A C 1
ATOM 681 O O . ASN A 1 89 ? -8.212 -0.016 -9.515 1.00 97.19 89 ASN A O 1
ATOM 685 N N . ASP A 1 90 ? -7.850 -0.912 -11.533 1.00 97.62 90 ASP A N 1
ATOM 686 C CA . ASP A 1 90 ? -9.254 -1.235 -11.806 1.00 97.62 90 ASP A CA 1
ATOM 687 C C . ASP A 1 90 ? -9.816 -2.312 -10.880 1.00 97.62 90 ASP A C 1
ATOM 689 O O . ASP A 1 90 ? -10.931 -2.163 -10.373 1.00 97.62 90 ASP A O 1
ATOM 693 N N . LEU A 1 91 ? -9.046 -3.363 -10.602 1.00 97.75 91 LEU A N 1
ATOM 694 C CA . LEU A 1 91 ? -9.424 -4.387 -9.625 1.00 97.75 91 LEU A CA 1
ATOM 695 C C . LEU A 1 91 ? -9.529 -3.791 -8.212 1.00 97.75 91 LEU A C 1
ATOM 697 O O . LEU A 1 91 ? -10.532 -4.009 -7.527 1.00 97.75 91 LEU A O 1
ATOM 701 N N . TYR A 1 92 ? -8.582 -2.931 -7.818 1.00 98.00 92 TYR A N 1
ATOM 702 C CA . TYR A 1 92 ? -8.641 -2.195 -6.551 1.00 98.00 92 TYR A CA 1
ATOM 703 C C . TYR A 1 92 ? -9.887 -1.297 -6.456 1.00 98.00 92 TYR A C 1
ATOM 705 O O . TYR A 1 92 ? -10.586 -1.326 -5.442 1.00 98.00 92 TYR A O 1
ATOM 713 N N . ARG A 1 93 ? -10.232 -0.557 -7.524 1.00 97.56 93 ARG A N 1
ATOM 714 C CA . ARG A 1 93 ? -11.464 0.258 -7.601 1.00 97.56 93 ARG A CA 1
ATOM 715 C C . ARG A 1 93 ? -12.746 -0.577 -7.494 1.00 97.56 93 ARG A C 1
ATOM 717 O O . ARG A 1 93 ? -13.754 -0.070 -7.005 1.00 97.56 93 ARG A O 1
ATOM 724 N N . ARG A 1 94 ? -12.712 -1.848 -7.908 1.00 97.50 94 ARG A N 1
ATOM 725 C CA . ARG A 1 94 ? -13.818 -2.820 -7.784 1.00 97.50 94 ARG A CA 1
ATOM 726 C C . ARG A 1 94 ? -13.843 -3.555 -6.431 1.00 97.50 94 ARG A C 1
ATOM 728 O O . ARG A 1 94 ? -14.744 -4.357 -6.211 1.00 97.50 94 ARG A O 1
ATOM 735 N N . ASN A 1 95 ? -12.915 -3.254 -5.515 1.00 97.06 95 ASN A N 1
ATOM 736 C CA . ASN A 1 95 ? -12.687 -3.952 -4.237 1.00 97.06 95 ASN A CA 1
ATOM 737 C C . ASN A 1 95 ? -12.264 -5.432 -4.378 1.00 97.06 95 ASN A C 1
ATOM 739 O O . ASN A 1 95 ? -12.404 -6.208 -3.435 1.00 97.06 95 ASN A O 1
ATOM 743 N N . LEU A 1 96 ? -11.720 -5.813 -5.537 1.00 97.94 96 LEU A N 1
ATOM 744 C CA . LEU A 1 96 ? -11.136 -7.131 -5.809 1.00 97.94 96 LEU A CA 1
ATOM 745 C C . LEU A 1 96 ? -9.652 -7.100 -5.416 1.00 97.94 96 LEU A C 1
ATOM 747 O O . LEU A 1 96 ? -8.759 -6.946 -6.252 1.00 97.94 96 LEU A O 1
ATOM 751 N N . PHE A 1 97 ? -9.399 -7.073 -4.104 1.00 98.31 97 PHE A N 1
ATOM 752 C CA . PHE A 1 97 ? -8.079 -6.762 -3.548 1.00 98.31 97 PHE A CA 1
ATOM 753 C C . PHE A 1 97 ? -7.064 -7.893 -3.738 1.00 98.31 97 PHE A C 1
ATOM 755 O O . PHE A 1 97 ? -5.897 -7.613 -4.005 1.00 98.31 97 PHE A O 1
ATOM 762 N N . GLU A 1 98 ? -7.484 -9.152 -3.616 1.00 98.00 98 GLU A N 1
ATOM 763 C CA . GLU A 1 98 ? -6.666 -10.325 -3.926 1.00 98.00 98 GLU A CA 1
ATOM 764 C C . GLU A 1 98 ? -6.202 -10.326 -5.385 1.00 98.00 98 GLU A C 1
ATOM 766 O O . GLU A 1 98 ? -5.006 -10.435 -5.653 1.00 98.00 98 GLU A O 1
ATOM 771 N N . GLU A 1 99 ? -7.128 -10.142 -6.323 1.00 97.81 99 GLU A N 1
ATOM 772 C CA . GLU A 1 99 ? -6.848 -10.119 -7.755 1.00 97.81 99 GLU A CA 1
ATOM 773 C C . GLU A 1 99 ? -5.967 -8.914 -8.128 1.00 97.81 99 GLU A C 1
ATOM 775 O O . GLU A 1 99 ? -5.046 -9.036 -8.936 1.00 97.81 99 GLU A O 1
ATOM 780 N N . ALA A 1 100 ? -6.181 -7.756 -7.489 1.00 98.12 100 ALA A N 1
ATOM 781 C CA . ALA A 1 100 ? -5.311 -6.592 -7.649 1.00 98.12 100 ALA A CA 1
ATOM 782 C C . ALA A 1 100 ? -3.864 -6.888 -7.209 1.00 98.12 100 ALA A C 1
ATOM 784 O O . ALA A 1 100 ? -2.926 -6.518 -7.917 1.00 98.12 100 ALA A O 1
ATOM 785 N N . VAL A 1 101 ? -3.664 -7.590 -6.081 1.00 98.06 101 VAL A N 1
ATOM 786 C CA . VAL A 1 101 ? -2.327 -8.039 -5.640 1.00 98.06 101 VAL A CA 1
ATOM 787 C C . VAL A 1 101 ? -1.676 -8.935 -6.690 1.00 98.06 101 VAL A C 1
ATOM 789 O O . VAL A 1 101 ? -0.487 -8.770 -6.953 1.00 98.06 101 VAL A O 1
ATOM 792 N N . GLU A 1 102 ? -2.422 -9.850 -7.311 1.00 96.94 102 GLU A N 1
ATOM 793 C CA . GLU A 1 102 ? -1.874 -10.728 -8.349 1.00 96.94 102 GLU A CA 1
ATOM 794 C C . GLU A 1 102 ? -1.407 -9.956 -9.590 1.00 96.94 102 GLU A C 1
ATOM 796 O O . GLU A 1 102 ? -0.310 -10.230 -10.083 1.00 96.94 102 GLU A O 1
ATOM 801 N N . GLU A 1 103 ? -2.174 -8.969 -10.067 1.00 96.50 103 GLU A N 1
ATOM 802 C CA . GLU A 1 103 ? -1.768 -8.127 -11.203 1.00 96.50 103 GLU A CA 1
ATOM 803 C C . GLU A 1 103 ? -0.550 -7.251 -10.871 1.00 96.50 103 GLU A C 1
ATOM 805 O O . GLU A 1 103 ? 0.436 -7.269 -11.611 1.00 96.50 103 GLU A O 1
ATOM 810 N N . TYR A 1 104 ? -0.528 -6.562 -9.723 1.00 97.62 104 TYR A N 1
ATOM 811 C CA . TYR A 1 104 ? 0.663 -5.803 -9.316 1.00 97.62 104 TYR A CA 1
ATOM 812 C C . TYR A 1 104 ? 1.889 -6.716 -9.098 1.00 97.62 104 TYR A C 1
ATOM 814 O O . TYR A 1 104 ? 3.014 -6.328 -9.409 1.00 97.62 104 TYR A O 1
ATOM 822 N N . ALA A 1 105 ? 1.700 -7.955 -8.632 1.00 95.19 105 ALA A N 1
ATOM 823 C CA . ALA A 1 105 ? 2.779 -8.936 -8.516 1.00 95.19 105 ALA A CA 1
ATOM 824 C C . ALA A 1 105 ? 3.235 -9.506 -9.876 1.00 95.19 105 ALA A C 1
ATOM 826 O O . ALA A 1 105 ? 4.349 -10.023 -9.978 1.00 95.19 105 ALA A O 1
ATOM 827 N N . LYS A 1 106 ? 2.423 -9.446 -10.946 1.00 94.44 106 LYS A N 1
ATOM 828 C CA . LYS A 1 106 ? 2.919 -9.664 -12.323 1.00 94.44 106 LYS A CA 1
ATOM 829 C C . LYS A 1 106 ? 3.836 -8.516 -12.742 1.00 94.44 106 LYS A C 1
ATOM 831 O O . LYS A 1 106 ? 4.929 -8.791 -13.225 1.00 94.44 106 LYS A O 1
ATOM 836 N N . VAL A 1 107 ? 3.441 -7.264 -12.476 1.00 94.69 107 VAL A N 1
ATOM 837 C CA . VAL A 1 107 ? 4.274 -6.078 -12.754 1.00 94.69 107 VAL A CA 1
ATOM 838 C C . VAL A 1 107 ? 5.642 -6.203 -12.083 1.00 94.69 107 VAL A C 1
ATOM 840 O O . VAL A 1 107 ? 6.656 -6.080 -12.761 1.00 94.69 107 VAL A O 1
ATOM 843 N N . ASP A 1 108 ? 5.692 -6.518 -10.788 1.00 92.31 108 ASP A N 1
ATOM 844 C CA . ASP A 1 108 ? 6.954 -6.651 -10.046 1.00 92.31 108 ASP A CA 1
ATOM 845 C C . ASP A 1 108 ? 7.863 -7.770 -10.598 1.00 92.31 108 ASP A C 1
ATOM 847 O O . ASP A 1 108 ? 9.060 -7.564 -10.814 1.00 92.31 108 ASP A O 1
ATOM 851 N N . ARG A 1 109 ? 7.283 -8.929 -10.946 1.00 92.00 109 ARG A N 1
ATOM 852 C CA . ARG A 1 109 ? 8.007 -10.023 -11.621 1.00 92.00 109 ARG A CA 1
ATOM 853 C C . ARG A 1 109 ? 8.577 -9.589 -12.971 1.00 92.00 109 ARG A C 1
ATOM 855 O O . ARG A 1 109 ? 9.736 -9.879 -13.255 1.00 92.00 109 ARG A O 1
ATOM 862 N N . PHE A 1 110 ? 7.794 -8.888 -13.790 1.00 90.75 110 PHE A N 1
ATOM 863 C CA . PHE A 1 110 ? 8.245 -8.401 -15.095 1.00 90.75 110 PHE A CA 1
ATOM 864 C C . PHE A 1 110 ? 9.334 -7.327 -14.938 1.00 90.75 110 PHE A C 1
ATOM 866 O O . PHE A 1 110 ? 10.340 -7.380 -15.643 1.00 90.75 110 PHE A O 1
ATOM 873 N N . MET A 1 111 ? 9.221 -6.424 -13.956 1.00 89.88 111 MET A N 1
ATOM 874 C CA . MET A 1 111 ? 10.279 -5.458 -13.623 1.00 89.88 111 MET A CA 1
ATOM 875 C C . MET A 1 111 ? 11.606 -6.157 -13.293 1.00 89.88 111 MET A C 1
ATOM 877 O O . MET A 1 111 ? 12.645 -5.767 -13.823 1.00 89.88 111 MET A O 1
ATOM 881 N N . GLY A 1 112 ? 11.577 -7.224 -12.487 1.00 87.69 112 GLY A N 1
ATOM 882 C CA . GLY A 1 112 ? 12.772 -8.006 -12.144 1.00 87.69 112 GLY A CA 1
ATOM 883 C C . GLY A 1 112 ? 13.445 -8.709 -13.334 1.00 87.69 112 GLY A C 1
ATOM 884 O O . GLY A 1 112 ? 14.661 -8.903 -13.321 1.00 87.69 112 GLY A O 1
ATOM 885 N N . VAL A 1 113 ? 12.683 -9.061 -14.376 1.00 86.94 113 VAL A N 1
ATOM 886 C CA . VAL A 1 113 ? 13.216 -9.638 -15.625 1.00 86.94 113 VAL A CA 1
ATOM 887 C C . VAL A 1 113 ? 13.804 -8.553 -16.534 1.00 86.94 113 VAL A C 1
ATOM 889 O O . VAL A 1 113 ? 14.910 -8.721 -17.049 1.00 86.94 113 VAL A O 1
ATOM 892 N N . LEU A 1 114 ? 13.084 -7.439 -16.704 1.00 84.06 114 LEU A N 1
ATOM 893 C CA . LEU A 1 114 ? 13.376 -6.383 -17.683 1.00 84.06 114 LEU A CA 1
ATOM 894 C C . LEU A 1 114 ? 14.442 -5.378 -17.237 1.00 84.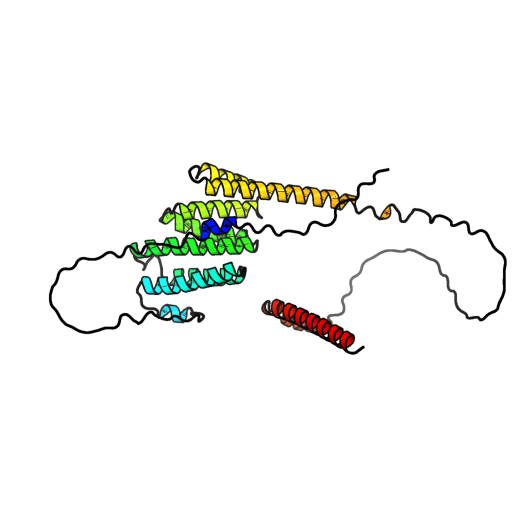06 114 LEU A C 1
ATOM 896 O O . LEU A 1 114 ? 15.089 -4.775 -18.094 1.00 84.06 114 LEU A O 1
ATOM 900 N N . PHE A 1 115 ? 14.583 -5.165 -15.925 1.00 83.75 115 PHE A N 1
ATOM 901 C CA . PHE A 1 115 ? 15.414 -4.113 -15.333 1.00 83.75 115 PHE A CA 1
ATOM 902 C C . PHE A 1 115 ? 16.413 -4.679 -14.321 1.00 83.75 115 PHE A C 1
ATOM 904 O O . PHE A 1 115 ? 16.487 -4.282 -13.156 1.00 83.75 115 PHE A O 1
ATOM 911 N N . LYS A 1 116 ? 17.224 -5.639 -14.774 1.00 81.81 116 LYS A N 1
ATOM 912 C CA . LYS A 1 116 ? 18.364 -6.129 -13.992 1.00 81.81 116 LYS A CA 1
ATOM 913 C C . LYS A 1 116 ? 19.346 -4.979 -13.765 1.00 81.81 116 LYS A C 1
ATOM 915 O O . LYS A 1 116 ? 19.818 -4.368 -14.728 1.00 81.81 116 LYS A O 1
ATOM 920 N N . LYS A 1 117 ? 19.718 -4.729 -12.502 1.00 72.88 117 LYS A N 1
ATOM 921 C CA . LYS A 1 117 ? 20.627 -3.630 -12.107 1.00 72.88 117 LYS A CA 1
ATOM 922 C C . LYS A 1 117 ? 21.999 -3.653 -12.808 1.00 72.88 117 LYS A C 1
ATOM 924 O O . LYS A 1 117 ? 22.682 -2.640 -12.829 1.00 72.88 117 LYS A O 1
ATOM 929 N N . THR A 1 118 ? 22.414 -4.791 -13.367 1.00 69.50 118 THR A N 1
ATOM 930 C CA . THR A 1 118 ? 23.670 -4.960 -14.122 1.00 69.50 118 THR A CA 1
ATOM 931 C C . THR A 1 118 ? 23.585 -4.558 -15.595 1.00 69.50 118 THR A C 1
ATOM 933 O O . THR A 1 118 ? 24.622 -4.372 -16.223 1.00 69.50 118 THR A O 1
ATOM 936 N N . GLU A 1 119 ? 22.378 -4.481 -16.160 1.00 77.44 119 GLU A N 1
ATOM 937 C CA . GLU A 1 119 ? 22.127 -4.288 -17.600 1.00 77.44 119 GLU A CA 1
ATOM 938 C C . GLU A 1 119 ? 21.379 -2.975 -17.900 1.00 77.44 119 GLU A C 1
ATOM 940 O O . GLU A 1 119 ? 21.361 -2.526 -19.042 1.00 77.44 119 GLU A O 1
ATOM 945 N N . THR A 1 120 ? 20.773 -2.363 -16.879 1.00 81.88 120 THR A N 1
ATOM 946 C CA . THR A 1 120 ? 19.932 -1.159 -16.986 1.00 81.88 120 THR A CA 1
ATOM 947 C C . THR A 1 120 ? 20.773 0.107 -16.826 1.00 81.88 120 THR A C 1
ATOM 949 O O . THR A 1 120 ? 21.610 0.182 -15.925 1.00 81.88 120 THR A O 1
ATOM 952 N N . SER A 1 121 ? 20.552 1.121 -17.668 1.00 86.94 121 SER A N 1
ATOM 953 C CA . SER A 1 121 ? 21.246 2.410 -17.542 1.00 86.94 121 SER A CA 1
ATOM 954 C C . SER A 1 121 ? 20.861 3.122 -16.233 1.00 86.94 121 SER A C 1
ATOM 956 O O . SER A 1 121 ? 19.688 3.086 -15.852 1.00 86.94 121 SER A O 1
ATOM 958 N N . PRO A 1 122 ? 21.783 3.845 -15.559 1.00 87.88 122 PRO A N 1
ATOM 959 C CA . PRO A 1 122 ? 21.440 4.693 -14.414 1.00 87.88 122 PRO A CA 1
ATOM 960 C C . PRO A 1 122 ? 20.319 5.699 -14.713 1.00 87.88 122 PRO A C 1
ATOM 962 O O . PRO A 1 122 ? 19.545 6.033 -13.823 1.00 87.88 122 PRO A O 1
ATOM 965 N N . GLU A 1 123 ? 20.207 6.147 -15.966 1.00 89.38 123 GLU A N 1
ATOM 966 C CA . GLU A 1 123 ? 19.132 7.026 -16.434 1.00 89.38 123 GLU A CA 1
ATOM 967 C C . GLU A 1 123 ? 17.777 6.302 -16.494 1.00 89.38 123 GLU A C 1
ATOM 969 O O . GLU A 1 123 ? 16.781 6.821 -16.000 1.00 89.38 123 GLU A O 1
ATOM 974 N N . GLU A 1 124 ? 17.728 5.064 -16.997 1.00 89.69 124 GLU A N 1
ATOM 975 C CA . GLU A 1 124 ? 16.504 4.247 -16.991 1.00 89.69 124 GLU A CA 1
ATOM 976 C C . GLU A 1 124 ? 16.033 3.963 -15.552 1.00 89.69 124 GLU A C 1
ATOM 978 O O . GLU A 1 124 ? 14.834 4.027 -15.262 1.00 89.69 124 GLU A O 1
ATOM 983 N N . MET A 1 125 ? 16.974 3.725 -14.626 1.00 89.88 125 MET A N 1
ATOM 984 C CA . MET A 1 125 ? 16.675 3.481 -13.208 1.00 89.88 125 MET A CA 1
ATOM 985 C C . MET A 1 125 ? 15.905 4.639 -12.545 1.00 89.88 125 MET A C 1
ATOM 987 O O . MET A 1 125 ? 15.113 4.387 -11.634 1.00 89.88 125 MET A O 1
ATOM 991 N N . THR A 1 126 ? 16.061 5.879 -13.031 1.00 90.94 126 THR A N 1
ATOM 992 C CA . THR A 1 126 ? 15.331 7.056 -12.516 1.00 90.94 126 THR A CA 1
ATOM 993 C C . THR A 1 126 ? 13.812 6.952 -12.673 1.00 90.94 126 THR A C 1
ATOM 995 O O . THR A 1 126 ? 13.074 7.458 -11.830 1.00 90.94 126 THR A O 1
ATOM 998 N N . TYR A 1 127 ? 13.340 6.249 -13.707 1.00 90.69 127 TYR A N 1
ATOM 999 C CA . TYR A 1 127 ? 11.918 6.018 -13.982 1.00 90.69 127 TYR A CA 1
ATOM 1000 C C . TYR A 1 127 ? 11.431 4.684 -13.398 1.00 90.69 127 TYR A C 1
ATOM 1002 O O . TYR A 1 127 ? 10.303 4.574 -12.915 1.00 90.69 127 TYR A O 1
ATOM 1010 N N . VAL A 1 128 ? 12.304 3.673 -13.409 1.00 91.62 128 VAL A N 1
ATOM 1011 C CA . VAL A 1 128 ? 12.045 2.310 -12.916 1.00 91.62 128 VAL A CA 1
ATOM 1012 C C . VAL A 1 128 ? 11.820 2.296 -11.399 1.00 91.62 128 VAL A C 1
ATOM 1014 O O . VAL A 1 128 ? 10.817 1.744 -10.946 1.00 91.62 128 VAL A O 1
ATOM 1017 N N . ILE A 1 129 ? 12.691 2.932 -10.604 1.00 92.25 129 ILE A N 1
ATOM 1018 C CA . ILE A 1 129 ? 12.636 2.867 -9.128 1.00 92.25 129 ILE A CA 1
ATOM 1019 C C . ILE A 1 129 ? 11.339 3.475 -8.553 1.00 92.25 129 ILE A C 1
ATOM 1021 O O . ILE A 1 129 ? 10.685 2.797 -7.747 1.00 92.25 129 ILE A O 1
ATOM 1025 N N . PRO A 1 130 ? 10.891 4.689 -8.946 1.00 92.88 130 PRO A N 1
ATOM 1026 C CA . PRO A 1 130 ? 9.614 5.232 -8.477 1.00 92.88 130 PRO A CA 1
ATOM 1027 C C . PRO A 1 130 ? 8.423 4.359 -8.887 1.00 92.88 130 PRO A C 1
ATOM 1029 O O . PRO A 1 130 ? 7.502 4.158 -8.096 1.00 92.88 130 PRO A O 1
ATOM 1032 N N . PHE A 1 131 ? 8.460 3.774 -10.090 1.00 94.00 131 PHE A N 1
ATOM 1033 C CA . PHE A 1 131 ? 7.403 2.890 -10.575 1.00 94.00 131 PHE A CA 1
ATOM 1034 C C . PHE A 1 131 ? 7.310 1.587 -9.760 1.00 94.00 131 PHE A C 1
ATOM 1036 O O . PHE A 1 131 ? 6.209 1.204 -9.354 1.00 94.00 131 PHE A O 1
ATOM 1043 N N . GLN A 1 132 ? 8.442 0.943 -9.435 1.00 94.12 132 GLN A N 1
ATOM 1044 C CA . GLN A 1 132 ? 8.465 -0.210 -8.519 1.00 94.12 132 GLN A CA 1
ATOM 1045 C C . GLN A 1 132 ? 7.963 0.172 -7.125 1.00 94.12 132 GLN A C 1
ATOM 1047 O O . GLN A 1 132 ? 7.132 -0.533 -6.556 1.00 94.12 132 GLN A O 1
ATOM 1052 N N . THR A 1 133 ? 8.418 1.311 -6.594 1.00 95.81 133 THR A N 1
ATOM 1053 C CA . THR A 1 133 ? 8.012 1.814 -5.271 1.00 95.81 133 THR A CA 1
ATOM 1054 C C . THR A 1 133 ? 6.494 2.009 -5.194 1.00 95.81 133 THR A C 1
ATOM 1056 O O . THR A 1 133 ? 5.866 1.553 -4.238 1.00 95.81 133 THR A O 1
ATOM 1059 N N . ALA A 1 134 ? 5.880 2.595 -6.228 1.00 95.81 134 ALA A N 1
ATOM 1060 C CA . ALA A 1 134 ? 4.429 2.744 -6.329 1.00 95.81 134 ALA A CA 1
ATOM 1061 C C . ALA A 1 134 ? 3.691 1.390 -6.416 1.00 95.81 134 ALA A C 1
ATOM 1063 O O . ALA A 1 134 ? 2.659 1.209 -5.770 1.00 95.81 134 ALA A O 1
ATOM 1064 N N . CYS A 1 135 ? 4.222 0.411 -7.159 1.00 96.88 135 CYS A N 1
ATOM 1065 C CA . CYS A 1 135 ? 3.619 -0.925 -7.250 1.00 96.88 135 CYS A CA 1
ATOM 1066 C C . CYS A 1 135 ? 3.671 -1.676 -5.908 1.00 96.88 135 CYS A C 1
ATOM 1068 O O . CYS A 1 135 ? 2.650 -2.197 -5.461 1.00 96.88 135 CYS A O 1
ATOM 1070 N N . GLN A 1 136 ? 4.816 -1.665 -5.219 1.00 97.94 136 GLN A N 1
ATOM 1071 C CA . GLN A 1 136 ? 4.973 -2.258 -3.883 1.00 97.94 136 GLN A CA 1
ATOM 1072 C C . GLN A 1 136 ? 4.039 -1.595 -2.854 1.00 97.94 136 GLN A C 1
ATOM 1074 O O . GLN A 1 136 ? 3.360 -2.274 -2.079 1.00 97.94 136 GLN A O 1
ATOM 1079 N N . LEU A 1 137 ? 3.918 -0.263 -2.904 1.00 98.06 137 LEU A N 1
ATOM 1080 C CA . LEU A 1 137 ? 2.963 0.500 -2.100 1.00 98.06 137 LEU A CA 1
ATOM 1081 C C . LEU A 1 137 ? 1.505 0.092 -2.364 1.00 98.06 137 LEU A C 1
ATOM 1083 O O . LEU A 1 137 ? 0.728 -0.003 -1.407 1.00 98.06 137 LEU A O 1
ATOM 1087 N N . ASN A 1 138 ? 1.125 -0.152 -3.621 1.00 98.19 138 ASN A N 1
ATOM 1088 C CA . ASN A 1 138 ? -0.222 -0.596 -3.986 1.00 98.19 138 ASN A CA 1
ATOM 1089 C C . ASN A 1 138 ? -0.503 -2.035 -3.525 1.00 98.19 138 ASN A C 1
ATOM 1091 O O . ASN A 1 138 ? -1.580 -2.289 -2.981 1.00 98.19 138 ASN A O 1
ATOM 1095 N N . ILE A 1 139 ? 0.467 -2.950 -3.642 1.00 98.38 139 ILE A N 1
ATOM 1096 C CA . ILE A 1 139 ? 0.361 -4.315 -3.097 1.00 98.38 139 ILE A CA 1
ATOM 1097 C C . ILE A 1 139 ? 0.130 -4.268 -1.582 1.00 98.38 139 ILE A C 1
ATOM 1099 O O . ILE A 1 139 ? -0.828 -4.865 -1.087 1.00 98.38 139 ILE A O 1
ATOM 1103 N N . ALA A 1 140 ? 0.951 -3.510 -0.847 1.00 98.50 140 ALA A N 1
ATOM 1104 C CA . ALA A 1 140 ? 0.801 -3.352 0.598 1.00 98.50 140 ALA A CA 1
ATOM 1105 C C . ALA A 1 140 ? -0.587 -2.808 0.977 1.00 98.50 140 ALA A C 1
ATOM 1107 O O . ALA A 1 140 ? -1.243 -3.351 1.864 1.00 98.50 140 ALA A O 1
ATOM 1108 N N . GLN A 1 141 ? -1.077 -1.790 0.262 1.00 98.25 141 GLN A N 1
ATOM 1109 C CA . GLN A 1 141 ? -2.408 -1.217 0.478 1.00 98.25 141 GLN A CA 1
ATOM 1110 C C . GLN A 1 141 ? -3.534 -2.242 0.252 1.00 98.25 141 GLN A C 1
ATOM 1112 O O . GLN A 1 141 ? -4.471 -2.299 1.049 1.00 98.25 141 GLN A O 1
ATOM 1117 N N . CYS A 1 142 ? -3.447 -3.081 -0.784 1.00 98.50 142 CYS A N 1
ATOM 1118 C CA . CYS A 1 142 ? -4.416 -4.156 -1.019 1.00 98.50 142 CYS A CA 1
ATOM 1119 C C . CYS A 1 142 ? -4.357 -5.218 0.093 1.00 98.50 142 CYS A C 1
ATOM 1121 O O . CYS A 1 142 ? -5.384 -5.590 0.655 1.00 98.50 142 CYS A O 1
ATOM 1123 N N . LEU A 1 143 ? -3.157 -5.645 0.496 1.00 98.44 143 LEU A N 1
ATOM 1124 C CA . LEU A 1 143 ? -2.970 -6.604 1.590 1.00 98.44 143 LEU A CA 1
ATOM 1125 C C . LEU A 1 143 ? -3.498 -6.076 2.934 1.00 98.44 143 LEU A C 1
ATOM 1127 O O . LEU A 1 143 ? -4.071 -6.848 3.702 1.00 98.44 143 LEU A O 1
ATOM 1131 N N . MET A 1 144 ? -3.381 -4.770 3.198 1.00 98.12 144 MET A N 1
ATOM 1132 C CA . MET A 1 144 ? -4.000 -4.115 4.358 1.00 98.12 144 MET A CA 1
ATOM 1133 C C . MET A 1 144 ? -5.532 -4.175 4.311 1.00 98.12 144 MET A C 1
ATOM 1135 O O . MET A 1 144 ? -6.150 -4.418 5.343 1.00 98.12 144 MET A O 1
ATOM 1139 N N . LYS A 1 145 ? -6.161 -3.993 3.138 1.00 97.94 145 LYS A N 1
ATOM 1140 C CA . LYS A 1 145 ? -7.628 -4.111 2.978 1.00 97.94 145 LYS A CA 1
ATOM 1141 C C . LYS A 1 145 ? -8.138 -5.521 3.278 1.00 97.94 145 LYS A C 1
ATOM 1143 O O . LYS A 1 145 ? -9.237 -5.673 3.796 1.00 97.94 145 LYS A O 1
ATOM 1148 N N . VAL A 1 146 ? -7.309 -6.524 3.006 1.00 97.69 146 VAL A N 1
ATOM 1149 C CA . VAL A 1 146 ? -7.568 -7.947 3.260 1.00 97.69 146 VAL A CA 1
ATOM 1150 C C . VAL A 1 146 ? -7.176 -8.379 4.690 1.00 97.69 146 VAL A C 1
ATOM 1152 O O . VAL A 1 146 ? -7.426 -9.509 5.103 1.00 97.69 146 VAL A O 1
ATOM 1155 N N . GLY A 1 147 ? -6.544 -7.503 5.480 1.00 97.25 147 GLY A N 1
ATOM 1156 C CA . GLY A 1 147 ? -6.061 -7.824 6.831 1.00 97.25 147 GLY A CA 1
ATOM 1157 C C . GLY A 1 147 ? -4.786 -8.682 6.874 1.00 97.25 147 GLY A C 1
ATOM 1158 O O . GLY A 1 147 ? -4.407 -9.189 7.928 1.00 97.25 147 GLY A O 1
ATOM 1159 N N . LYS A 1 148 ? -4.079 -8.842 5.747 1.00 98.12 148 LYS A N 1
ATOM 1160 C CA . LYS A 1 148 ? -2.815 -9.598 5.624 1.00 98.12 148 LYS A CA 1
ATOM 1161 C C . LYS A 1 148 ? -1.608 -8.727 6.038 1.00 98.12 148 LYS A C 1
ATOM 1163 O O . LYS A 1 148 ? -0.639 -8.602 5.291 1.00 98.12 148 LYS A O 1
ATOM 1168 N N . TYR A 1 149 ? -1.660 -8.124 7.232 1.00 98.12 149 TYR A N 1
ATOM 1169 C CA . TYR A 1 149 ? -0.730 -7.065 7.668 1.00 98.12 149 TYR A CA 1
ATOM 1170 C C . TYR A 1 149 ? 0.752 -7.461 7.669 1.00 98.12 149 TYR A C 1
ATOM 1172 O O . TYR A 1 149 ? 1.583 -6.640 7.295 1.00 98.12 149 TYR A O 1
ATOM 1180 N N . SER A 1 150 ? 1.099 -8.706 8.024 1.00 97.81 150 SER A N 1
ATOM 1181 C CA . SER A 1 150 ? 2.500 -9.166 7.971 1.00 97.81 150 SER A CA 1
ATOM 1182 C C . SER A 1 150 ? 3.064 -9.080 6.551 1.00 97.81 150 SER A C 1
ATOM 1184 O O . SER A 1 150 ? 4.126 -8.509 6.357 1.00 97.81 150 SER A O 1
ATOM 1186 N N . LYS A 1 151 ? 2.310 -9.555 5.548 1.00 98.06 151 LYS A N 1
ATOM 1187 C CA . LYS A 1 151 ? 2.727 -9.465 4.141 1.00 98.06 151 LYS A CA 1
ATOM 1188 C C . LYS A 1 151 ? 2.780 -8.016 3.662 1.00 98.06 151 LYS A C 1
ATOM 1190 O O . LYS A 1 151 ? 3.655 -7.652 2.888 1.00 98.06 151 LYS A O 1
ATOM 1195 N N . ALA A 1 152 ? 1.857 -7.173 4.130 1.00 98.50 152 ALA A N 1
ATOM 1196 C CA . ALA A 1 152 ? 1.895 -5.747 3.820 1.00 98.50 152 ALA A CA 1
ATOM 1197 C C . ALA A 1 152 ? 3.180 -5.075 4.336 1.00 98.50 152 ALA A C 1
ATOM 1199 O O . ALA A 1 152 ? 3.709 -4.210 3.643 1.00 98.50 152 ALA A O 1
ATOM 1200 N N . LEU A 1 153 ? 3.711 -5.486 5.498 1.00 98.38 153 LEU A N 1
ATOM 1201 C CA . LEU A 1 153 ? 5.015 -5.017 5.976 1.00 98.38 153 LEU A CA 1
ATOM 1202 C C . LEU A 1 153 ? 6.160 -5.451 5.055 1.00 98.38 153 LEU A C 1
ATOM 1204 O O . LEU A 1 153 ? 6.951 -4.593 4.686 1.00 98.38 153 LEU A O 1
ATOM 1208 N N . ASP A 1 154 ? 6.208 -6.712 4.616 1.00 98.38 154 ASP A N 1
ATOM 1209 C CA . ASP A 1 154 ? 7.263 -7.209 3.713 1.00 98.38 154 ASP A CA 1
ATOM 1210 C C . ASP A 1 154 ? 7.366 -6.350 2.426 1.00 98.38 154 ASP A C 1
ATOM 1212 O O . ASP A 1 154 ? 8.452 -5.957 1.986 1.00 98.38 154 ASP A O 1
ATOM 1216 N N . HIS A 1 155 ? 6.216 -5.976 1.853 1.00 98.38 155 HIS A N 1
ATOM 1217 C CA . HIS A 1 155 ? 6.138 -5.081 0.691 1.00 98.38 155 HIS A CA 1
ATOM 1218 C C . HIS A 1 155 ? 6.474 -3.610 1.019 1.00 98.38 155 HIS A C 1
ATOM 1220 O O . HIS A 1 155 ? 7.045 -2.911 0.182 1.00 98.38 155 HIS A O 1
ATOM 1226 N N . LEU A 1 156 ? 6.174 -3.121 2.229 1.00 98.38 156 LEU A N 1
ATOM 1227 C CA . LEU A 1 156 ? 6.569 -1.773 2.675 1.00 98.38 156 LEU A CA 1
ATOM 1228 C C . LEU A 1 156 ? 8.073 -1.664 2.948 1.00 98.38 156 LEU A C 1
ATOM 1230 O O . LEU A 1 156 ? 8.667 -0.626 2.664 1.00 98.38 156 LEU A O 1
ATOM 1234 N N . ASP A 1 157 ? 8.687 -2.725 3.464 1.00 98.19 157 ASP A N 1
ATOM 1235 C CA . ASP A 1 157 ? 10.129 -2.818 3.681 1.00 98.19 157 ASP A CA 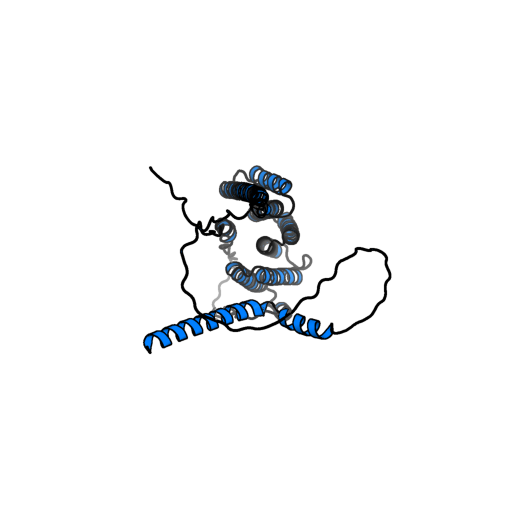1
ATOM 1236 C C . ASP A 1 157 ? 10.857 -2.843 2.324 1.00 98.19 157 ASP A C 1
ATOM 1238 O O . ASP A 1 157 ? 11.790 -2.066 2.114 1.00 98.19 157 ASP A O 1
ATOM 1242 N N . THR A 1 158 ? 10.334 -3.601 1.352 1.00 96.69 158 THR A N 1
ATOM 1243 C CA . THR A 1 158 ? 10.800 -3.597 -0.049 1.00 96.69 158 THR A CA 1
ATOM 1244 C C . THR A 1 158 ? 10.671 -2.206 -0.695 1.00 96.69 158 THR A C 1
ATOM 1246 O O . THR A 1 158 ? 11.615 -1.707 -1.311 1.00 96.69 158 THR A O 1
ATOM 1249 N N . ALA A 1 159 ? 9.535 -1.522 -0.508 1.00 97.12 159 ALA A N 1
ATOM 1250 C CA . ALA A 1 159 ? 9.339 -0.152 -0.994 1.00 97.12 159 ALA A CA 1
ATOM 1251 C C . ALA A 1 159 ? 10.311 0.853 -0.342 1.00 97.12 159 ALA A C 1
ATOM 1253 O O . ALA A 1 159 ? 10.773 1.787 -0.999 1.00 97.12 159 ALA A O 1
ATOM 1254 N N . GLU A 1 160 ? 10.657 0.672 0.937 1.00 97.25 160 GLU A N 1
ATOM 1255 C CA . GLU A 1 160 ? 11.660 1.499 1.616 1.00 97.25 160 GLU A CA 1
ATOM 1256 C C . GLU A 1 160 ? 13.073 1.248 1.082 1.00 97.25 160 GLU A C 1
ATOM 1258 O O . GLU A 1 160 ? 13.854 2.189 0.959 1.00 97.25 160 GLU A O 1
ATOM 1263 N N . GLU A 1 161 ? 13.417 0.007 0.733 1.00 95.62 161 GLU A N 1
ATOM 1264 C CA . GLU A 1 161 ? 14.695 -0.311 0.089 1.00 95.62 161 GLU A CA 1
ATOM 1265 C C . GLU A 1 161 ? 14.853 0.370 -1.269 1.00 95.62 161 GLU A C 1
ATOM 1267 O O . GLU A 1 161 ? 15.892 0.985 -1.513 1.00 95.62 161 GLU A O 1
ATOM 1272 N N . TYR A 1 162 ? 13.814 0.357 -2.105 1.00 93.31 162 TYR A N 1
ATOM 1273 C CA . TYR A 1 162 ? 13.805 1.102 -3.367 1.00 93.31 162 TYR A CA 1
ATOM 1274 C C . TYR A 1 162 ? 13.904 2.615 -3.127 1.00 93.31 162 TYR A C 1
ATOM 1276 O O . TYR A 1 162 ? 14.713 3.303 -3.755 1.00 93.31 162 TYR A O 1
ATOM 1284 N N . ASN A 1 163 ? 13.162 3.145 -2.150 1.00 93.69 163 ASN A N 1
ATOM 1285 C CA . ASN A 1 163 ? 13.167 4.578 -1.878 1.00 93.69 163 ASN A CA 1
ATOM 1286 C C . ASN A 1 163 ? 14.464 5.100 -1.220 1.00 93.69 163 ASN A C 1
ATOM 1288 O O . ASN A 1 163 ? 14.751 6.292 -1.312 1.00 93.69 163 ASN A O 1
ATOM 1292 N N . LYS A 1 164 ? 15.296 4.254 -0.593 1.00 92.88 164 LYS A N 1
ATOM 1293 C CA . LYS A 1 164 ? 16.620 4.672 -0.071 1.00 92.88 164 LYS A CA 1
ATOM 1294 C C . LYS A 1 164 ? 17.552 5.185 -1.174 1.00 92.88 164 LYS A C 1
ATOM 1296 O O . LYS A 1 164 ? 18.377 6.060 -0.903 1.00 92.88 164 LYS A O 1
ATOM 1301 N N . GLU A 1 165 ? 17.419 4.646 -2.387 1.00 85.56 165 GLU A N 1
ATOM 1302 C CA . GLU A 1 165 ? 18.234 5.006 -3.552 1.00 85.56 165 GLU A CA 1
ATOM 1303 C C . GLU A 1 165 ? 17.835 6.393 -4.093 1.00 85.56 165 GLU A C 1
ATOM 1305 O O . GLU A 1 165 ? 18.701 7.240 -4.308 1.00 85.56 165 GLU A O 1
ATOM 1310 N N . TYR A 1 166 ? 16.527 6.662 -4.212 1.00 84.31 166 TYR A N 1
ATOM 1311 C CA . TYR A 1 166 ? 15.995 7.878 -4.849 1.00 84.31 166 TYR A CA 1
ATOM 1312 C C . TYR A 1 166 ? 15.576 9.009 -3.889 1.00 84.31 166 TYR A C 1
ATOM 1314 O O . TYR A 1 166 ? 15.537 10.176 -4.279 1.00 84.31 166 TYR A O 1
ATOM 1322 N N . LYS A 1 167 ? 15.303 8.686 -2.618 1.00 89.94 167 LYS A N 1
ATOM 1323 C CA . LYS A 1 167 ? 14.887 9.613 -1.545 1.00 89.94 167 LYS A CA 1
ATOM 1324 C C . LYS A 1 167 ? 13.640 10.439 -1.885 1.00 89.94 167 LYS A C 1
ATOM 1326 O O . LYS A 1 167 ? 13.547 11.617 -1.527 1.00 89.94 167 LYS A O 1
ATOM 1331 N N . ASP A 1 168 ? 12.664 9.815 -2.540 1.00 92.00 168 ASP A N 1
ATOM 1332 C CA . ASP A 1 168 ? 11.385 10.443 -2.844 1.00 92.00 168 ASP A CA 1
ATOM 1333 C C . ASP A 1 168 ? 10.566 10.660 -1.559 1.00 92.00 168 ASP A C 1
ATOM 1335 O O . ASP A 1 168 ? 10.189 9.718 -0.852 1.00 92.00 168 ASP A O 1
ATOM 1339 N N . LYS A 1 169 ? 10.303 11.931 -1.232 1.00 93.06 169 LYS A N 1
ATOM 1340 C CA . LYS A 1 169 ? 9.605 12.332 0.001 1.00 93.06 169 LYS A CA 1
ATOM 1341 C C . LYS A 1 169 ? 8.122 11.915 0.019 1.00 93.06 169 LYS A C 1
ATOM 1343 O O . LYS A 1 169 ? 7.691 11.413 1.057 1.00 93.06 169 LYS A O 1
ATOM 1348 N N . PRO A 1 170 ? 7.326 12.095 -1.058 1.00 94.44 170 PRO A N 1
ATOM 1349 C CA . PRO A 1 170 ? 5.987 11.513 -1.175 1.00 94.44 170 PRO A CA 1
ATOM 1350 C C . PRO A 1 170 ? 5.936 10.014 -0.855 1.00 94.44 170 PRO A C 1
ATOM 1352 O O . PRO A 1 170 ? 5.132 9.599 -0.016 1.00 94.44 170 PRO A O 1
ATOM 1355 N N . SER A 1 171 ? 6.820 9.212 -1.451 1.00 94.75 171 SER A N 1
ATOM 1356 C CA . SER A 1 171 ? 6.902 7.772 -1.189 1.00 94.75 171 SER A CA 1
ATOM 1357 C C . SER A 1 171 ? 7.302 7.484 0.257 1.00 94.75 171 SER A C 1
ATOM 1359 O O . SER A 1 171 ? 6.667 6.664 0.913 1.00 94.75 171 SER A O 1
ATOM 1361 N N . GLU A 1 172 ? 8.279 8.210 0.809 1.00 96.19 172 GLU A N 1
ATOM 1362 C CA . GLU A 1 172 ? 8.707 8.066 2.208 1.00 96.19 172 GLU A CA 1
ATOM 1363 C C . GLU A 1 172 ? 7.549 8.311 3.198 1.00 96.19 172 GLU A C 1
ATOM 1365 O O . GLU A 1 172 ? 7.346 7.529 4.132 1.00 96.19 172 GLU A O 1
ATOM 1370 N N . LYS A 1 173 ? 6.732 9.346 2.944 1.00 96.88 173 LYS A N 1
ATOM 1371 C CA . LYS A 1 173 ? 5.501 9.640 3.696 1.00 96.88 173 LYS A CA 1
ATOM 1372 C C . LYS A 1 173 ? 4.485 8.501 3.592 1.00 96.88 173 LYS A C 1
ATOM 1374 O O . LYS A 1 173 ? 3.978 8.051 4.623 1.00 96.88 173 LYS A O 1
ATOM 1379 N N . LYS A 1 174 ? 4.201 8.017 2.371 1.00 97.25 174 LYS A N 1
ATOM 1380 C CA . LYS A 1 174 ? 3.275 6.893 2.126 1.00 97.25 174 LYS A CA 1
ATOM 1381 C C . LYS A 1 174 ? 3.730 5.627 2.865 1.00 97.25 174 LYS A C 1
ATOM 1383 O O . LYS A 1 174 ? 2.913 5.009 3.547 1.00 97.25 174 LYS A O 1
ATOM 1388 N N . ILE A 1 175 ? 5.017 5.276 2.779 1.00 98.25 175 ILE A N 1
ATOM 1389 C CA . ILE A 1 175 ? 5.611 4.093 3.424 1.00 98.25 175 ILE A CA 1
ATOM 1390 C C . ILE A 1 175 ? 5.466 4.178 4.947 1.00 98.25 175 ILE A C 1
ATOM 1392 O O . ILE A 1 175 ? 4.897 3.273 5.558 1.00 98.25 175 ILE A O 1
ATOM 1396 N N . LEU A 1 176 ? 5.927 5.272 5.569 1.00 98.00 176 LEU A N 1
ATOM 1397 C CA . LEU A 1 176 ? 5.919 5.400 7.030 1.00 98.00 176 LEU A CA 1
ATOM 1398 C C . LEU A 1 176 ? 4.489 5.391 7.596 1.00 98.00 176 LEU A C 1
ATOM 1400 O O . LEU A 1 176 ? 4.229 4.716 8.593 1.00 98.00 176 LEU A O 1
ATOM 1404 N N . PHE A 1 177 ? 3.550 6.075 6.933 1.00 98.50 177 PHE A N 1
ATOM 1405 C CA . PHE A 1 177 ? 2.140 6.080 7.324 1.00 98.50 177 PHE A CA 1
ATOM 1406 C C . PHE A 1 177 ? 1.481 4.697 7.173 1.00 98.50 177 PHE A C 1
ATOM 1408 O O . PHE A 1 177 ? 0.849 4.214 8.116 1.00 98.50 177 PHE A O 1
ATOM 1415 N N . ARG A 1 178 ? 1.656 4.017 6.027 1.00 98.50 178 ARG A N 1
ATOM 1416 C CA . ARG A 1 178 ? 1.099 2.666 5.809 1.00 98.50 178 ARG A CA 1
ATOM 1417 C C . ARG A 1 178 ? 1.701 1.647 6.782 1.00 98.50 178 ARG A C 1
ATOM 1419 O O . ARG A 1 178 ? 0.955 0.833 7.325 1.00 98.50 178 ARG A O 1
ATOM 1426 N N . ARG A 1 179 ? 3.000 1.747 7.101 1.00 98.56 179 ARG A N 1
ATOM 1427 C CA . ARG A 1 179 ? 3.669 0.918 8.122 1.00 98.56 179 ARG A CA 1
ATOM 1428 C C . ARG A 1 179 ? 3.079 1.154 9.512 1.00 98.56 179 ARG A C 1
ATOM 1430 O O . ARG A 1 179 ? 2.695 0.191 10.171 1.00 98.56 179 ARG A O 1
ATOM 1437 N N . ALA A 1 180 ? 2.941 2.412 9.938 1.00 98.38 180 ALA A N 1
ATOM 1438 C CA . ALA A 1 180 ? 2.310 2.763 11.213 1.00 98.38 180 ALA A CA 1
ATOM 1439 C C . ALA A 1 180 ? 0.888 2.183 11.326 1.00 98.38 180 ALA A C 1
ATOM 1441 O O . ALA A 1 180 ? 0.521 1.613 12.354 1.00 98.38 180 ALA A O 1
ATOM 1442 N N . LYS A 1 181 ? 0.118 2.268 10.235 1.00 97.94 181 LYS A N 1
ATOM 1443 C CA . LYS A 1 181 ? -1.247 1.744 10.142 1.00 97.94 181 LYS A CA 1
ATOM 1444 C C . LYS A 1 181 ? -1.308 0.209 10.185 1.00 97.94 181 LYS A C 1
ATOM 1446 O O . LYS A 1 181 ? -2.164 -0.319 10.879 1.00 97.94 181 LYS A O 1
ATOM 1451 N N . CYS A 1 182 ? -0.376 -0.511 9.549 1.00 98.06 182 CYS A N 1
ATOM 1452 C CA . CYS A 1 182 ? -0.278 -1.978 9.674 1.00 98.06 182 CYS A CA 1
ATOM 1453 C C . CYS A 1 182 ? -0.070 -2.428 11.128 1.00 98.06 182 CYS A C 1
ATOM 1455 O O . CYS A 1 182 ? -0.703 -3.381 11.580 1.00 98.06 182 CYS A O 1
ATOM 1457 N N . TYR A 1 183 ? 0.797 -1.731 11.871 1.00 98.19 183 TYR A N 1
ATOM 1458 C CA . TYR A 1 183 ? 1.015 -2.029 13.287 1.00 98.19 183 TYR A CA 1
ATOM 1459 C C . TYR A 1 183 ? -0.218 -1.717 14.142 1.00 98.19 183 TYR A C 1
ATOM 1461 O O . TYR A 1 183 ? -0.597 -2.546 14.969 1.00 98.19 183 TYR A O 1
ATOM 1469 N N . LEU A 1 184 ? -0.861 -0.569 13.900 1.00 97.12 184 LEU A N 1
ATOM 1470 C CA . LEU A 1 184 ? -2.055 -0.118 14.620 1.00 97.12 184 LEU A CA 1
ATOM 1471 C C . LEU A 1 184 ? -3.276 -1.031 14.400 1.00 97.12 184 LEU A C 1
ATOM 1473 O O . LEU A 1 184 ? -4.001 -1.296 15.356 1.00 97.12 184 LEU A O 1
ATOM 1477 N N . ASP A 1 185 ? -3.490 -1.506 13.170 1.00 95.12 185 ASP A N 1
ATOM 1478 C CA . ASP A 1 185 ? -4.704 -2.237 12.781 1.00 95.12 185 ASP A CA 1
ATOM 1479 C C . ASP A 1 185 ? -4.668 -3.745 13.111 1.00 95.12 185 ASP A C 1
ATOM 1481 O O . ASP A 1 185 ? -5.730 -4.368 13.183 1.00 95.12 185 ASP A O 1
ATOM 1485 N N . GLY A 1 186 ? -3.491 -4.365 13.295 1.00 90.00 186 GLY A N 1
ATOM 1486 C CA . GLY A 1 186 ? -3.453 -5.819 13.524 1.00 90.00 186 GLY A CA 1
ATOM 1487 C C . GLY A 1 186 ? -2.111 -6.499 13.793 1.00 90.00 186 GLY A C 1
ATOM 1488 O O . GLY A 1 186 ? -2.009 -7.697 13.530 1.00 90.00 186 GLY A O 1
ATOM 1489 N N . ILE A 1 187 ? -1.090 -5.794 14.299 1.00 93.75 187 ILE A N 1
ATOM 1490 C CA . ILE A 1 187 ? 0.167 -6.436 14.742 1.00 93.75 187 ILE A CA 1
ATOM 1491 C C . ILE A 1 187 ? 0.519 -6.031 16.175 1.00 93.75 187 ILE A C 1
ATOM 1493 O O . ILE A 1 187 ? 0.569 -6.880 17.059 1.00 93.75 187 ILE A O 1
ATOM 1497 N N . GLU A 1 188 ? 0.762 -4.743 16.420 1.00 96.69 188 GLU A N 1
ATOM 1498 C CA . GLU A 1 188 ? 1.205 -4.240 17.722 1.00 96.69 188 GLU A CA 1
ATOM 1499 C C . GLU A 1 188 ? 0.789 -2.771 17.879 1.00 96.69 188 GLU A C 1
ATOM 1501 O O . GLU A 1 188 ? 1.421 -1.854 17.351 1.00 96.69 188 GLU A O 1
ATOM 1506 N N . VAL A 1 189 ? -0.300 -2.555 18.619 1.00 95.88 189 VAL A N 1
ATOM 1507 C CA . VAL A 1 189 ? -0.973 -1.254 18.746 1.00 95.88 189 VAL A CA 1
ATOM 1508 C C . VAL A 1 189 ? -0.048 -0.148 19.255 1.00 95.88 189 VAL A C 1
ATOM 1510 O O . VAL A 1 189 ? -0.056 0.949 18.699 1.00 95.88 189 VAL A O 1
ATOM 1513 N N . GLU A 1 190 ? 0.733 -0.399 20.311 1.00 96.62 190 GLU A N 1
ATOM 1514 C CA . GLU A 1 190 ? 1.573 0.645 20.917 1.00 96.62 190 GLU A CA 1
ATOM 1515 C C . GLU A 1 190 ? 2.685 1.086 19.956 1.00 96.62 190 GLU A C 1
ATOM 1517 O O . GLU A 1 190 ? 2.832 2.279 19.693 1.00 96.62 190 GLU A O 1
ATOM 1522 N N . LYS A 1 191 ? 3.347 0.131 19.292 1.00 97.69 191 LYS A N 1
ATOM 1523 C CA . LYS A 1 191 ? 4.296 0.404 18.205 1.00 97.69 191 LYS A CA 1
ATOM 1524 C C . LYS A 1 191 ? 3.645 1.156 17.038 1.00 97.69 191 LYS A C 1
ATOM 1526 O O . LYS A 1 191 ? 4.261 2.050 16.462 1.00 97.69 191 LYS A O 1
ATOM 1531 N N . GLY A 1 192 ? 2.384 0.853 16.718 1.00 97.88 192 GLY A N 1
ATOM 1532 C CA . GLY A 1 192 ? 1.585 1.605 15.747 1.00 97.88 192 GLY A CA 1
ATOM 1533 C C . GLY A 1 192 ? 1.379 3.070 16.148 1.00 97.88 192 GLY A C 1
ATOM 1534 O O . GLY A 1 192 ? 1.602 3.965 15.333 1.00 97.88 192 GLY A O 1
ATOM 1535 N N . LYS A 1 193 ? 1.025 3.341 17.412 1.00 97.94 193 LYS A N 1
ATOM 1536 C CA . LYS A 1 193 ? 0.894 4.711 17.948 1.00 97.94 193 LYS A CA 1
ATOM 1537 C C . LYS A 1 193 ? 2.227 5.463 17.940 1.00 97.94 193 LYS A C 1
ATOM 1539 O O . LYS A 1 193 ? 2.250 6.633 17.558 1.00 97.94 193 LYS A O 1
ATOM 1544 N N . ASP A 1 194 ? 3.320 4.806 18.319 1.00 98.31 194 ASP A N 1
ATOM 1545 C CA . ASP A 1 194 ? 4.657 5.405 18.317 1.00 98.31 194 ASP A CA 1
ATOM 1546 C C . ASP A 1 194 ? 5.120 5.751 16.898 1.00 98.31 194 ASP A C 1
ATOM 1548 O O . ASP A 1 194 ? 5.669 6.830 16.672 1.00 98.31 194 ASP A O 1
ATOM 1552 N N . LEU A 1 195 ? 4.841 4.891 15.913 1.00 98.19 195 LEU A N 1
ATOM 1553 C CA . LEU A 1 195 ? 5.090 5.191 14.502 1.00 98.19 195 LEU A CA 1
ATOM 1554 C C . LEU A 1 195 ? 4.192 6.331 13.990 1.00 98.19 195 LEU A C 1
ATOM 1556 O O . LEU A 1 195 ? 4.681 7.219 13.297 1.00 98.19 195 LEU A O 1
ATOM 1560 N N . MET A 1 196 ? 2.912 6.384 14.376 1.00 98.25 196 MET A N 1
ATOM 1561 C CA . MET A 1 196 ? 2.027 7.516 14.051 1.00 98.25 196 MET A CA 1
ATOM 1562 C C . MET A 1 196 ? 2.542 8.842 14.641 1.00 98.25 196 MET A C 1
ATOM 1564 O O . MET A 1 196 ? 2.483 9.884 13.985 1.00 98.25 196 MET A O 1
ATOM 1568 N N . LYS A 1 197 ? 3.104 8.818 15.857 1.00 97.94 197 LYS A N 1
ATOM 1569 C CA . LYS A 1 197 ? 3.774 9.979 16.461 1.00 97.94 197 LYS A CA 1
ATOM 1570 C C . LYS A 1 197 ? 5.019 10.380 15.663 1.00 97.94 197 LYS A C 1
ATOM 1572 O O . LYS A 1 197 ? 5.163 11.559 15.348 1.00 97.94 197 LYS A O 1
ATOM 1577 N N . GLN A 1 198 ? 5.844 9.417 15.247 1.00 98.00 198 GLN A N 1
ATOM 1578 C CA . GLN A 1 198 ? 7.004 9.667 14.379 1.00 98.00 198 GLN A CA 1
ATOM 1579 C C . GLN A 1 198 ? 6.611 10.276 13.023 1.00 98.00 198 GLN A C 1
ATOM 1581 O O . GLN A 1 198 ? 7.308 11.170 12.554 1.00 98.00 198 GLN A O 1
ATOM 1586 N N . VAL A 1 199 ? 5.486 9.875 12.410 1.00 98.00 199 VAL A N 1
ATOM 1587 C CA . VAL A 1 199 ? 4.968 10.521 11.182 1.00 98.00 199 VAL A CA 1
ATOM 1588 C C . VAL A 1 199 ? 4.723 12.016 11.417 1.00 98.00 199 VAL A C 1
ATOM 1590 O O . VAL A 1 199 ? 5.166 12.840 10.617 1.00 98.00 199 VAL A O 1
ATOM 1593 N N . LYS A 1 200 ? 4.068 12.379 12.529 1.00 97.81 200 LYS A N 1
ATOM 1594 C CA . LYS A 1 200 ? 3.780 13.782 12.887 1.00 97.81 200 LYS A CA 1
ATOM 1595 C C . LYS A 1 200 ? 5.037 14.585 13.234 1.00 97.81 200 LYS A C 1
ATOM 1597 O O . LYS A 1 200 ? 5.096 15.770 12.929 1.00 97.81 200 LYS A O 1
ATOM 1602 N N . GLU A 1 201 ? 6.023 13.957 13.870 1.00 97.94 201 GLU A N 1
ATOM 1603 C CA . GLU A 1 201 ? 7.300 14.592 14.230 1.00 97.94 201 GLU A CA 1
ATOM 1604 C C . GLU A 1 201 ? 8.229 14.775 13.023 1.00 97.94 201 GLU A C 1
ATOM 1606 O O . GLU A 1 201 ? 8.952 15.767 12.956 1.00 97.94 201 GLU A O 1
ATOM 1611 N N . LYS A 1 202 ? 8.199 13.843 12.061 1.00 97.69 202 LYS A N 1
ATOM 1612 C CA . LYS A 1 202 ? 9.048 13.860 10.862 1.00 97.69 202 LYS A CA 1
ATOM 1613 C C . LYS A 1 202 ? 8.510 14.759 9.747 1.00 97.69 202 LYS A C 1
ATOM 1615 O O . LYS A 1 202 ? 9.316 15.332 9.018 1.00 97.69 202 LYS A O 1
ATOM 1620 N N . TYR A 1 203 ? 7.186 14.891 9.627 1.00 96.88 203 TYR A N 1
ATOM 1621 C CA . TYR A 1 203 ? 6.531 15.686 8.578 1.00 96.88 203 TYR A CA 1
ATOM 1622 C C . TYR A 1 203 ? 5.598 16.782 9.138 1.00 96.88 203 TYR A C 1
ATOM 1624 O O . TYR A 1 203 ? 4.398 16.793 8.836 1.00 96.88 203 TYR A O 1
ATOM 1632 N N . PRO A 1 204 ? 6.107 17.713 9.973 1.00 97.12 204 PRO A N 1
ATOM 1633 C CA . PRO A 1 204 ? 5.307 18.793 10.554 1.00 97.12 204 PRO A CA 1
ATOM 1634 C C . PRO A 1 204 ? 4.809 19.807 9.508 1.00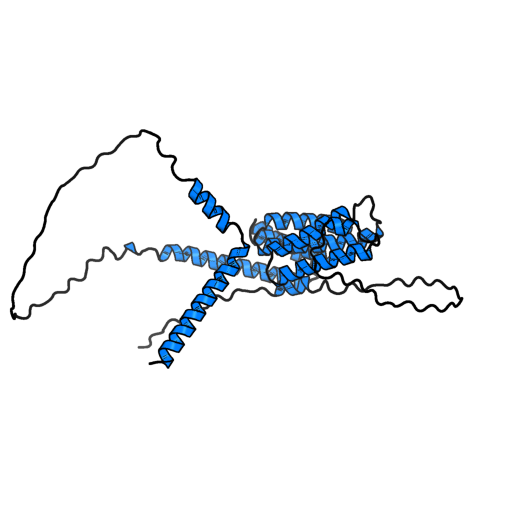 97.12 204 PRO A C 1
ATOM 1636 O O . PRO A 1 204 ? 3.892 20.576 9.789 1.00 97.12 204 PRO A O 1
ATOM 1639 N N . GLU A 1 205 ? 5.401 19.828 8.309 1.00 96.94 205 GLU A N 1
ATOM 1640 C CA . GLU A 1 205 ? 5.039 20.726 7.209 1.00 96.94 205 GLU A CA 1
ATOM 1641 C C . GLU A 1 205 ? 3.779 20.298 6.441 1.00 96.94 205 GLU A C 1
ATOM 1643 O O . GLU A 1 205 ? 3.287 21.057 5.606 1.00 96.94 205 GLU A O 1
ATOM 1648 N N . ASP A 1 206 ? 3.259 19.094 6.703 1.00 97.12 206 ASP A N 1
ATOM 1649 C CA . ASP A 1 206 ? 2.158 18.485 5.956 1.00 97.12 206 ASP A CA 1
ATOM 1650 C C . ASP A 1 206 ? 0.865 18.409 6.795 1.00 97.12 206 ASP A C 1
ATOM 1652 O O . ASP A 1 206 ? 0.572 17.394 7.440 1.00 97.12 206 ASP A O 1
ATOM 1656 N N . PRO A 1 207 ? 0.041 19.476 6.809 1.00 96.31 207 PRO A N 1
ATOM 1657 C CA . PRO A 1 207 ? -1.174 19.511 7.616 1.00 96.31 207 PRO A CA 1
ATOM 1658 C C . PRO A 1 207 ? -2.252 18.530 7.133 1.00 96.31 207 PRO A C 1
ATOM 1660 O O . PRO A 1 207 ? -3.192 18.267 7.885 1.00 96.31 207 PRO A O 1
ATOM 1663 N N . ALA A 1 208 ? -2.157 17.998 5.909 1.00 96.38 208 ALA A N 1
ATOM 1664 C CA . ALA A 1 208 ? -3.065 16.962 5.424 1.00 96.38 208 ALA A CA 1
ATOM 1665 C C . ALA A 1 208 ? -2.702 15.605 6.046 1.00 96.38 208 ALA A C 1
ATOM 1667 O O . ALA A 1 208 ? -3.561 14.955 6.644 1.00 96.38 208 ALA A O 1
ATOM 1668 N N . LEU A 1 209 ? -1.416 15.236 6.014 1.00 96.38 209 LEU A N 1
ATOM 1669 C CA . LEU A 1 209 ? -0.911 14.018 6.649 1.00 96.38 209 LEU A CA 1
ATOM 1670 C C . LEU A 1 209 ? -1.141 14.016 8.170 1.00 96.38 209 LEU A C 1
ATOM 1672 O O . LEU A 1 209 ? -1.585 13.011 8.721 1.00 96.38 209 LEU A O 1
ATOM 1676 N N . ILE A 1 210 ? -0.927 15.148 8.852 1.00 97.75 210 ILE A N 1
ATOM 1677 C CA . ILE A 1 210 ? -1.183 15.264 10.300 1.00 97.75 210 ILE A CA 1
ATOM 1678 C C . ILE A 1 210 ? -2.665 15.015 10.627 1.00 97.75 210 ILE A C 1
ATOM 1680 O O . ILE A 1 210 ? -2.968 14.248 11.544 1.00 97.75 210 ILE A O 1
ATOM 1684 N N . LYS A 1 211 ? -3.594 15.610 9.862 1.00 97.69 211 LYS A N 1
ATOM 1685 C CA . LYS A 1 211 ? -5.042 15.378 10.026 1.00 97.69 211 LYS A CA 1
ATOM 1686 C C . LYS A 1 211 ? -5.417 13.916 9.793 1.00 97.69 211 LYS A C 1
ATOM 1688 O O . LYS A 1 211 ? -6.249 13.391 10.529 1.00 97.69 211 LYS A O 1
ATOM 1693 N N . LEU A 1 212 ? -4.806 13.264 8.803 1.00 96.88 212 LEU A N 1
ATOM 1694 C CA . LEU A 1 212 ? -5.037 11.852 8.502 1.00 96.88 212 LEU A CA 1
ATOM 1695 C C . LEU A 1 212 ? -4.574 10.941 9.653 1.00 96.88 212 LEU A C 1
ATOM 1697 O O . LEU A 1 212 ? -5.319 10.056 10.073 1.00 96.88 212 LEU A O 1
ATOM 1701 N N . VAL A 1 213 ? -3.390 11.203 10.219 1.00 97.94 213 VAL A N 1
ATOM 1702 C CA . VAL A 1 213 ? -2.883 10.492 11.406 1.00 97.94 213 VAL A CA 1
ATOM 1703 C C . VAL A 1 213 ? -3.815 10.678 12.607 1.00 97.94 213 VAL A C 1
ATOM 1705 O O . VAL A 1 213 ? -4.173 9.703 13.268 1.00 97.94 213 VAL A O 1
ATOM 1708 N N . ASP A 1 214 ? -4.249 11.911 12.883 1.00 97.75 214 ASP A N 1
ATOM 1709 C CA . ASP A 1 214 ? -5.157 12.185 14.002 1.00 97.75 214 ASP A CA 1
ATOM 1710 C C . ASP A 1 214 ? -6.548 11.553 13.802 1.00 97.75 214 ASP A C 1
ATOM 1712 O O . ASP A 1 214 ? -7.170 11.123 14.778 1.00 97.75 214 ASP A O 1
ATOM 1716 N N . ALA A 1 215 ? -7.017 11.424 12.556 1.00 97.69 215 ALA A N 1
ATOM 1717 C CA . ALA A 1 215 ? -8.259 10.729 12.221 1.00 97.69 215 ALA A CA 1
ATOM 1718 C C . ALA A 1 215 ? -8.176 9.212 12.477 1.00 97.69 215 ALA A C 1
ATOM 1720 O O . ALA A 1 215 ? -9.067 8.666 13.132 1.00 97.69 215 ALA A O 1
ATOM 1721 N N . GLU A 1 216 ? -7.110 8.529 12.040 1.00 97.25 216 GLU A N 1
ATOM 1722 C CA . GLU A 1 216 ? -6.935 7.089 12.307 1.00 97.25 216 GLU A CA 1
ATOM 1723 C C . GLU A 1 216 ? -6.713 6.816 13.810 1.00 97.25 216 GLU A C 1
ATOM 1725 O O . GLU A 1 216 ? -7.340 5.919 14.374 1.00 97.25 216 GLU A O 1
ATOM 1730 N N . LEU A 1 217 ? -5.926 7.645 14.514 1.00 96.75 217 LEU A N 1
ATOM 1731 C CA . LEU A 1 217 ? -5.763 7.535 15.974 1.00 96.75 217 LEU A CA 1
ATOM 1732 C C . LEU A 1 217 ? -7.074 7.771 16.745 1.00 96.75 217 LEU A C 1
ATOM 1734 O O . LEU A 1 217 ? -7.277 7.186 17.813 1.00 96.75 217 LEU A O 1
ATOM 1738 N N . LYS A 1 218 ? -7.964 8.634 16.238 1.00 96.94 218 LYS A N 1
ATOM 1739 C CA . LYS A 1 218 ? -9.306 8.841 16.802 1.00 96.94 218 LYS A CA 1
ATOM 1740 C C . LYS A 1 218 ? -10.196 7.620 16.560 1.00 96.94 218 LYS A C 1
ATOM 1742 O O . LYS A 1 218 ? -10.767 7.101 17.517 1.00 96.94 218 LYS A O 1
ATOM 1747 N N . LYS A 1 219 ? -10.262 7.134 15.321 1.00 95.38 219 LYS A N 1
ATOM 1748 C CA . LYS A 1 219 ? -11.038 5.951 14.925 1.00 95.38 219 LYS A CA 1
ATOM 1749 C C . LYS A 1 219 ? -10.639 4.709 15.730 1.00 95.38 219 LYS A C 1
ATOM 1751 O O . LYS A 1 219 ? -11.519 4.030 16.250 1.00 95.38 219 LYS A O 1
ATOM 1756 N N . TYR A 1 220 ? -9.339 4.477 15.932 1.00 94.38 220 TYR A N 1
ATOM 1757 C CA . TYR A 1 220 ? -8.841 3.400 16.796 1.00 94.38 220 TYR A CA 1
ATOM 1758 C C . TYR A 1 220 ? -9.402 3.502 18.230 1.00 94.38 220 TYR A C 1
ATOM 1760 O O . TYR A 1 220 ? -9.888 2.519 18.787 1.00 94.38 220 TYR A O 1
ATOM 1768 N N . LYS A 1 221 ? -9.392 4.701 18.836 1.00 94.44 221 LYS A N 1
ATOM 1769 C CA . LYS A 1 221 ? -9.944 4.923 20.190 1.00 94.44 221 LYS A CA 1
ATOM 1770 C C . LYS A 1 221 ? -11.451 4.664 20.256 1.00 94.44 221 LYS A C 1
ATOM 1772 O O . LYS A 1 221 ? -11.936 4.169 21.272 1.00 94.44 221 LYS A O 1
ATOM 1777 N N . GLU A 1 222 ? -12.186 5.013 19.203 1.00 95.19 222 GLU A N 1
ATOM 1778 C CA . GLU A 1 222 ? -13.633 4.793 19.107 1.00 95.19 222 GLU A CA 1
ATOM 1779 C C . GLU A 1 222 ? -13.967 3.300 18.965 1.00 95.19 222 GLU A C 1
ATOM 1781 O O . GLU A 1 222 ? -14.823 2.804 19.700 1.00 95.19 222 GLU A O 1
ATOM 1786 N N . GLN A 1 223 ? -13.233 2.569 18.118 1.00 91.69 223 GLN A N 1
ATOM 1787 C CA . GLN A 1 223 ? -13.334 1.109 17.989 1.00 91.69 223 GLN A CA 1
ATOM 1788 C C . GLN A 1 223 ? -13.015 0.408 19.317 1.00 91.69 223 GLN A C 1
ATOM 1790 O O . GLN A 1 223 ? -13.864 -0.300 19.853 1.00 91.69 223 GLN A O 1
ATOM 1795 N N . PHE A 1 224 ? -11.866 0.712 19.929 1.00 90.94 224 PHE A N 1
ATOM 1796 C CA . PHE A 1 224 ? -11.464 0.132 21.214 1.00 90.94 224 PHE A CA 1
ATOM 1797 C C . PHE A 1 224 ? -12.497 0.378 22.331 1.00 90.94 224 PHE A C 1
ATOM 1799 O O . PHE A 1 224 ? -12.787 -0.514 23.129 1.00 90.94 224 PHE A O 1
ATOM 1806 N N . LYS A 1 225 ? -13.100 1.576 22.382 1.00 92.56 225 LYS A N 1
ATOM 1807 C CA . LYS A 1 225 ? -14.174 1.886 23.340 1.00 92.56 225 LYS A CA 1
ATOM 1808 C C . LYS A 1 225 ? -15.445 1.075 23.061 1.00 92.56 225 LYS A C 1
ATOM 1810 O O . LYS A 1 225 ? -16.045 0.575 24.011 1.00 92.56 225 LYS A O 1
ATOM 1815 N N . SER A 1 226 ? -15.848 0.955 21.795 1.00 91.25 226 SER A N 1
ATOM 1816 C CA . SER A 1 226 ? -16.983 0.124 21.372 1.00 91.25 226 SER A CA 1
ATOM 1817 C C . SER A 1 226 ? -16.773 -1.335 21.783 1.00 91.25 226 SER A C 1
ATOM 1819 O O . SER A 1 226 ? -17.645 -1.934 22.408 1.00 91.25 226 SER A O 1
ATOM 1821 N N . ASP A 1 227 ? -15.595 -1.895 21.521 1.00 89.19 227 ASP A N 1
ATOM 1822 C CA . ASP A 1 227 ? -15.291 -3.297 21.817 1.00 89.19 227 ASP A CA 1
ATOM 1823 C C . ASP A 1 227 ? -15.220 -3.568 23.326 1.00 89.19 227 ASP A C 1
ATOM 1825 O O . ASP A 1 227 ? -15.732 -4.588 23.800 1.00 89.19 227 ASP A O 1
ATOM 1829 N N . LEU A 1 228 ? -14.695 -2.621 24.112 1.00 88.94 228 LEU A N 1
ATOM 1830 C CA . LEU A 1 228 ? -14.734 -2.677 25.575 1.00 88.94 228 LEU A CA 1
ATOM 1831 C C . LEU A 1 228 ? -16.174 -2.631 26.122 1.00 88.94 228 LEU A C 1
ATOM 1833 O O . LEU A 1 228 ? -16.506 -3.362 27.057 1.00 88.94 228 LEU A O 1
ATOM 1837 N N . GLN A 1 229 ? -17.051 -1.809 25.537 1.00 89.31 229 GLN A N 1
ATOM 1838 C CA . GLN A 1 229 ? -18.471 -1.774 25.908 1.00 89.31 229 GLN A CA 1
ATOM 1839 C C . GLN A 1 229 ? -19.174 -3.087 25.533 1.00 89.31 229 GLN A C 1
ATOM 1841 O O . GLN A 1 229 ? -19.785 -3.718 26.395 1.00 89.31 229 GLN A O 1
ATOM 1846 N N . ASN A 1 230 ? -19.034 -3.545 24.288 1.00 88.62 230 ASN A N 1
ATOM 1847 C CA . ASN A 1 230 ? -19.666 -4.768 23.787 1.00 88.62 230 ASN A CA 1
ATOM 1848 C C . ASN A 1 230 ? -19.236 -6.014 24.581 1.00 88.62 230 ASN A C 1
ATOM 1850 O O . ASN A 1 230 ? -20.076 -6.842 24.938 1.00 88.62 230 ASN A O 1
ATOM 1854 N N . SER A 1 231 ? -17.946 -6.135 24.911 1.00 88.25 231 SER A N 1
ATOM 1855 C CA . SER A 1 231 ? -17.431 -7.226 25.751 1.00 88.25 231 SER A CA 1
ATOM 1856 C C . SER A 1 231 ? -17.951 -7.159 27.192 1.00 88.25 231 SER A C 1
ATOM 1858 O O . SER A 1 231 ? -18.390 -8.184 27.717 1.00 88.25 231 SER A O 1
ATOM 1860 N N . SER A 1 232 ? -18.005 -5.968 27.802 1.00 86.50 232 SER A N 1
ATOM 1861 C CA . SER A 1 232 ? -18.558 -5.780 29.154 1.00 86.50 232 SER A CA 1
ATOM 1862 C C . SER A 1 232 ? -20.044 -6.153 29.236 1.00 86.50 232 SER A C 1
ATOM 1864 O O . SER A 1 232 ? -20.462 -6.848 30.162 1.00 86.50 232 SER A O 1
ATOM 1866 N N . PHE A 1 233 ? -20.854 -5.745 28.251 1.00 82.81 233 PHE A N 1
ATOM 1867 C CA . PHE A 1 233 ? -22.289 -6.050 28.234 1.00 82.81 233 PHE A CA 1
ATOM 1868 C C . PHE A 1 233 ? -22.593 -7.523 27.935 1.00 82.81 233 PHE A C 1
ATOM 1870 O O . PHE A 1 233 ? -23.566 -8.056 28.471 1.00 82.81 233 PHE A O 1
ATOM 1877 N N . LYS A 1 234 ? -21.756 -8.223 27.157 1.00 84.75 234 LYS A N 1
ATOM 1878 C CA . LYS A 1 234 ? -21.959 -9.649 26.840 1.00 84.75 234 LYS A CA 1
ATOM 1879 C C . LYS A 1 234 ? -21.986 -10.545 28.090 1.00 84.75 234 LYS A C 1
ATOM 1881 O O . LYS A 1 234 ? -22.694 -11.547 28.099 1.00 84.75 234 LYS A O 1
ATOM 1886 N N . GLY A 1 235 ? -21.285 -10.161 29.161 1.00 79.56 235 GLY A N 1
ATOM 1887 C CA . GLY A 1 235 ? -21.345 -10.847 30.459 1.00 79.56 235 GLY A CA 1
ATOM 1888 C C . GLY A 1 235 ? -22.593 -10.537 31.302 1.00 79.56 235 GLY A C 1
ATOM 1889 O O . GLY A 1 235 ? -22.927 -11.311 32.195 1.00 79.56 235 GLY A O 1
ATOM 1890 N N . MET A 1 236 ? -23.302 -9.433 31.037 1.00 75.44 236 MET A N 1
ATOM 1891 C CA . MET A 1 236 ? -24.460 -9.009 31.839 1.00 75.44 236 MET A CA 1
ATOM 1892 C C . MET A 1 236 ? -25.779 -9.672 31.420 1.00 75.44 236 MET A C 1
ATOM 1894 O O . MET A 1 236 ? -26.634 -9.896 32.274 1.00 75.44 236 MET A O 1
ATOM 1898 N N . PHE A 1 237 ? -25.948 -10.014 30.138 1.00 73.06 237 PHE A N 1
ATOM 1899 C CA . PHE A 1 237 ? -27.221 -10.527 29.605 1.00 73.06 237 PHE A CA 1
ATOM 1900 C C . PHE A 1 237 ? -27.379 -12.057 29.635 1.00 73.06 237 PHE A C 1
ATOM 1902 O O . PHE A 1 237 ? -28.477 -12.554 29.405 1.00 73.06 237 PHE A O 1
ATOM 1909 N N . ASN A 1 238 ? -26.333 -12.814 29.984 1.00 68.44 238 ASN A N 1
ATOM 1910 C CA . ASN A 1 238 ? -26.395 -14.283 30.043 1.00 68.44 238 ASN A CA 1
ATOM 1911 C C . ASN A 1 238 ? -27.065 -14.849 31.315 1.00 68.44 238 ASN A C 1
ATOM 1913 O O . ASN A 1 238 ? -27.136 -16.063 31.471 1.00 68.44 238 ASN A O 1
ATOM 1917 N N . LYS A 1 239 ? -27.595 -14.012 32.220 1.00 64.12 239 LYS A N 1
ATOM 1918 C CA . LYS A 1 239 ? -28.315 -14.456 33.432 1.00 64.12 239 LYS A CA 1
ATOM 1919 C C . LYS A 1 239 ? -29.759 -14.895 33.144 1.00 64.12 239 LYS A C 1
ATOM 1921 O O . LYS A 1 239 ? -30.697 -14.365 33.736 1.00 64.12 239 LYS A O 1
ATOM 1926 N N . LYS A 1 240 ? -29.944 -15.840 32.219 1.00 59.06 240 LYS A N 1
ATOM 1927 C CA . LYS A 1 240 ? -31.276 -16.387 31.907 1.00 59.06 240 LYS A CA 1
ATOM 1928 C C . LYS A 1 240 ? -31.753 -17.401 32.957 1.00 59.06 240 LYS A C 1
ATOM 1930 O O . LYS A 1 240 ? -32.926 -17.390 33.300 1.00 59.06 240 LYS A O 1
ATOM 1935 N N . GLU A 1 241 ? -30.815 -18.125 33.568 1.00 60.03 241 GLU A N 1
ATOM 1936 C CA . GLU A 1 241 ? -31.031 -19.127 34.631 1.00 60.03 241 GLU A CA 1
ATOM 1937 C C . GLU A 1 241 ? -31.607 -18.562 35.951 1.00 60.03 241 GLU A C 1
ATOM 1939 O O . GLU A 1 241 ? -31.837 -19.312 36.890 1.00 60.03 241 GLU A O 1
ATOM 1944 N N . LEU A 1 242 ? -31.845 -17.246 36.071 1.00 55.66 242 LEU A N 1
ATOM 1945 C CA . LEU A 1 242 ? -32.398 -16.651 37.300 1.00 55.66 242 LEU A CA 1
ATOM 1946 C C . LEU A 1 242 ? -33.939 -16.681 37.375 1.00 55.66 242 LEU A C 1
ATOM 1948 O O . LEU A 1 242 ? -34.496 -16.217 38.368 1.00 55.66 242 LEU A O 1
ATOM 1952 N N . TYR A 1 243 ? -34.622 -17.158 36.329 1.00 62.41 243 TYR A N 1
ATOM 1953 C CA . TYR A 1 243 ? -36.090 -17.173 36.254 1.00 62.41 243 TYR A CA 1
ATOM 1954 C C . TYR A 1 243 ? -36.705 -18.562 36.044 1.00 62.41 243 TYR A C 1
ATOM 1956 O O . TYR A 1 243 ? -37.913 -18.692 36.221 1.00 62.41 243 TYR A O 1
ATOM 1964 N N . ASP A 1 244 ? -35.907 -19.589 35.740 1.00 63.75 244 ASP A N 1
ATOM 1965 C CA . ASP A 1 244 ? -36.412 -20.955 35.534 1.00 63.75 244 ASP A CA 1
ATOM 1966 C C . ASP A 1 244 ? -36.801 -21.650 36.863 1.00 63.75 244 ASP A C 1
ATOM 1968 O O . ASP A 1 244 ? -37.630 -22.554 36.864 1.00 63.75 244 ASP A O 1
ATOM 1972 N N . ASP A 1 245 ? -36.288 -21.163 38.003 1.00 64.88 245 ASP A N 1
ATOM 1973 C CA . ASP A 1 245 ? -36.673 -21.578 39.368 1.00 64.88 245 ASP A CA 1
ATOM 1974 C C . ASP A 1 245 ? -37.825 -20.742 39.970 1.00 64.88 245 ASP A C 1
ATOM 1976 O O . ASP A 1 245 ? -38.181 -20.915 41.140 1.00 64.88 245 ASP A O 1
ATOM 1980 N N . MET A 1 246 ? -38.411 -19.793 39.226 1.00 65.88 246 MET A N 1
ATOM 1981 C CA . MET A 1 246 ? -39.532 -19.009 39.750 1.00 65.88 246 MET A CA 1
ATOM 1982 C C . MET A 1 246 ? -40.818 -19.848 39.637 1.00 65.88 246 MET A C 1
ATOM 1984 O O . MET A 1 246 ? -41.277 -20.075 38.517 1.00 65.88 246 MET A O 1
ATOM 1988 N N . PRO A 1 247 ? -41.411 -20.325 40.753 1.00 71.38 247 PRO A N 1
ATOM 1989 C CA . PRO A 1 247 ? -42.534 -21.255 40.691 1.00 71.38 247 PRO A CA 1
ATOM 1990 C C . PRO A 1 247 ? -43.706 -20.613 39.954 1.00 71.38 247 PRO A C 1
ATOM 1992 O O . PRO A 1 247 ? -44.031 -19.446 40.202 1.00 71.38 247 PRO A O 1
ATOM 1995 N N . GLU A 1 248 ? -44.338 -21.379 39.060 1.00 69.50 248 GLU A N 1
ATOM 1996 C CA . GLU A 1 248 ? -45.475 -20.892 38.282 1.00 69.50 248 GLU A CA 1
ATOM 1997 C C . GLU A 1 248 ? -46.529 -20.276 39.218 1.00 69.50 248 GLU A C 1
ATOM 1999 O O . GLU A 1 248 ? -46.886 -20.886 40.236 1.00 69.50 248 GLU A O 1
ATOM 2004 N N . PRO A 1 249 ? -47.030 -19.061 38.924 1.00 67.94 249 PRO A N 1
ATOM 2005 C CA . PRO A 1 249 ? -48.028 -18.427 39.766 1.00 67.94 249 PRO A CA 1
ATOM 2006 C C . PRO A 1 249 ? -49.295 -19.279 39.742 1.00 67.94 249 PRO A C 1
ATOM 2008 O O . PRO A 1 249 ? -50.000 -19.318 38.736 1.00 67.94 249 PRO A O 1
ATOM 2011 N N . VAL A 1 250 ? -49.575 -19.958 40.858 1.00 67.06 250 VAL A N 1
ATOM 2012 C CA . VAL A 1 250 ? -50.718 -20.865 41.007 1.00 67.06 250 VAL A CA 1
ATOM 2013 C C . VAL A 1 250 ? -52.011 -20.104 40.720 1.00 67.06 250 VAL A C 1
ATOM 2015 O O . VAL A 1 250 ? -52.518 -19.362 41.565 1.00 67.06 250 VAL A O 1
ATOM 2018 N N . ILE A 1 251 ? -52.548 -20.292 39.514 1.00 64.50 251 ILE A N 1
ATOM 2019 C CA . ILE A 1 251 ? -53.840 -19.744 39.112 1.00 64.50 251 ILE A CA 1
ATOM 2020 C C . ILE A 1 251 ? -54.901 -20.510 39.902 1.00 64.50 251 ILE A C 1
ATOM 2022 O O . ILE A 1 251 ? -55.248 -21.645 39.576 1.00 64.50 251 ILE A O 1
ATOM 2026 N N . SER A 1 252 ? -55.408 -19.893 40.966 1.00 58.19 252 SER A N 1
ATOM 2027 C CA . SER A 1 252 ? -56.488 -20.434 41.786 1.00 58.19 252 SER A CA 1
ATOM 2028 C C . SER A 1 252 ? -57.815 -20.380 41.024 1.00 58.19 252 SER A C 1
ATOM 2030 O O . SER A 1 252 ? -58.625 -19.468 41.187 1.00 58.19 252 SER A O 1
ATOM 2032 N N . VAL A 1 253 ? -58.038 -21.383 40.172 1.00 60.75 253 VAL A N 1
ATOM 2033 C CA . VAL A 1 253 ? -59.306 -21.584 39.466 1.00 60.75 253 VAL A CA 1
ATOM 2034 C C . VAL A 1 253 ? -60.403 -21.892 40.487 1.00 60.75 253 VAL A C 1
ATOM 2036 O O . VAL A 1 253 ? -60.409 -22.948 41.119 1.00 60.75 253 VAL A O 1
ATOM 2039 N N . THR A 1 254 ? -61.350 -20.971 40.646 1.00 58.34 254 THR A N 1
ATOM 2040 C CA . THR A 1 254 ? -62.590 -21.220 41.384 1.00 58.34 254 THR A CA 1
ATOM 2041 C C . THR A 1 254 ? -63.545 -22.071 40.536 1.00 58.34 254 THR A C 1
ATOM 2043 O O . THR A 1 254 ? -63.728 -21.783 39.351 1.00 58.34 254 THR A O 1
ATOM 2046 N N . PRO A 1 255 ? -64.172 -23.120 41.100 1.00 53.31 255 PRO A N 1
ATOM 2047 C CA . PRO A 1 255 ? -65.044 -24.004 40.334 1.00 53.31 255 PRO A CA 1
ATOM 2048 C C . PRO A 1 255 ? -66.402 -23.352 40.035 1.00 53.31 255 PRO A C 1
ATOM 2050 O O . PRO A 1 255 ? -67.028 -22.755 40.912 1.00 53.31 255 PRO A O 1
ATOM 2053 N N . SER A 1 256 ? -66.877 -23.533 38.801 1.00 56.12 256 SER A N 1
ATOM 2054 C CA . SER A 1 256 ? -68.246 -23.237 38.356 1.00 56.12 256 SER A CA 1
ATOM 2055 C C . SER A 1 256 ? -68.897 -24.538 37.847 1.00 56.12 256 SER A C 1
ATOM 2057 O O . SER A 1 256 ? -68.161 -25.380 37.325 1.00 56.12 256 SER A O 1
ATOM 2059 N N . PRO A 1 257 ? -70.217 -24.769 38.011 1.00 58.25 257 PRO A N 1
ATOM 2060 C CA . PRO A 1 257 ? -70.765 -26.126 37.941 1.00 58.25 257 PRO A CA 1
ATOM 2061 C C . PRO A 1 257 ? -71.026 -26.658 36.522 1.00 58.25 257 PRO A C 1
ATOM 2063 O O . PRO A 1 257 ? -71.655 -25.997 35.702 1.00 58.25 257 PRO A O 1
ATOM 2066 N N . GLU A 1 258 ? -70.576 -27.897 36.316 1.00 44.34 258 GLU A N 1
ATOM 2067 C CA . GLU A 1 258 ? -71.167 -29.005 35.543 1.00 44.34 258 GLU A CA 1
ATOM 2068 C C . GLU A 1 258 ? -72.142 -28.726 34.377 1.00 44.34 258 GLU A C 1
ATOM 2070 O O . GLU A 1 258 ? -73.269 -28.268 34.559 1.00 44.34 258 GLU A O 1
ATOM 2075 N N . THR A 1 259 ? -71.821 -29.280 33.200 1.00 36.31 259 THR A N 1
ATOM 2076 C CA . THR A 1 259 ? -72.794 -30.088 32.434 1.00 36.31 259 THR A CA 1
ATOM 2077 C C . THR A 1 259 ? -72.067 -31.211 31.673 1.00 36.31 259 THR A C 1
ATOM 2079 O O . THR A 1 259 ? -70.966 -31.009 31.169 1.00 36.31 259 THR A O 1
ATOM 2082 N N . ASN A 1 260 ? -72.660 -32.408 31.635 1.00 43.09 260 ASN A N 1
ATOM 2083 C CA . ASN A 1 260 ? -72.030 -33.662 31.190 1.00 43.09 260 ASN A CA 1
ATOM 2084 C C . ASN A 1 260 ? -72.124 -33.925 29.675 1.00 43.09 260 ASN A C 1
ATOM 2086 O O . ASN A 1 260 ? -73.173 -33.644 29.101 1.00 43.09 260 ASN A O 1
ATOM 2090 N N . SER A 1 261 ? -71.135 -34.641 29.107 1.00 41.38 261 SER A N 1
ATOM 2091 C CA . SER A 1 261 ? -71.378 -35.831 28.250 1.00 41.38 261 SER A CA 1
ATOM 2092 C C . SER A 1 261 ? -70.093 -36.586 27.823 1.00 41.38 261 SER A C 1
ATOM 2094 O O . SER A 1 261 ? -69.318 -36.084 27.018 1.00 41.38 261 SER A O 1
ATOM 2096 N N . GLU A 1 262 ? -69.936 -37.805 28.358 1.00 40.66 262 GLU A N 1
ATOM 2097 C CA . GLU A 1 262 ? -69.560 -39.079 27.690 1.00 40.66 262 GLU A CA 1
ATOM 2098 C C . GLU A 1 262 ? -68.309 -39.238 26.771 1.00 40.66 262 GLU A C 1
ATOM 2100 O O . GLU A 1 262 ? -68.309 -38.792 25.633 1.00 40.66 262 GLU A O 1
ATOM 2105 N N . THR A 1 263 ? -67.354 -40.069 27.255 1.00 39.81 263 THR A N 1
ATOM 2106 C CA . THR A 1 263 ? -66.630 -41.223 26.609 1.00 39.81 263 THR A CA 1
ATOM 2107 C C . THR A 1 263 ? -65.964 -41.071 25.212 1.00 39.81 263 THR A C 1
ATOM 2109 O O . THR A 1 263 ? -66.518 -40.472 24.305 1.00 39.81 263 THR A O 1
ATOM 2112 N N . ILE A 1 264 ? -64.771 -41.630 24.916 1.00 40.00 264 ILE A N 1
ATOM 2113 C CA . ILE A 1 264 ? -64.379 -43.069 24.835 1.00 40.00 264 ILE A CA 1
ATOM 2114 C C . ILE A 1 264 ? -62.850 -43.278 25.090 1.00 40.00 264 ILE A C 1
ATOM 2116 O O . ILE A 1 264 ? -62.060 -42.346 24.975 1.00 40.00 264 ILE A O 1
ATOM 2120 N N . ASN A 1 265 ? -62.457 -44.516 25.438 1.00 38.59 265 ASN A N 1
ATOM 2121 C CA . ASN A 1 265 ? -61.141 -45.003 25.917 1.00 38.59 265 ASN A CA 1
ATOM 2122 C C . ASN A 1 265 ? -60.011 -45.209 24.870 1.00 38.59 265 ASN A C 1
ATOM 2124 O O . ASN A 1 265 ? -60.305 -45.521 23.718 1.00 38.59 265 ASN A O 1
ATOM 2128 N N . ALA A 1 266 ? -58.751 -45.223 25.350 1.00 39.28 266 ALA A N 1
ATOM 2129 C CA . ALA A 1 266 ? -57.664 -46.214 25.111 1.00 39.28 266 ALA A CA 1
ATOM 2130 C C . ALA A 1 266 ? -56.441 -45.807 25.989 1.00 39.28 266 ALA A C 1
ATOM 2132 O O . ALA A 1 266 ? -56.093 -44.631 26.003 1.00 39.28 266 ALA A O 1
ATOM 2133 N N . GLU A 1 267 ? -55.902 -46.615 26.915 1.00 37.66 267 GLU A N 1
ATOM 2134 C CA . GLU A 1 267 ? -54.943 -47.734 26.716 1.00 37.66 267 GLU A CA 1
ATOM 2135 C C . GLU A 1 267 ? -53.737 -47.362 25.820 1.00 37.66 267 GLU A C 1
ATOM 2137 O O . GLU A 1 267 ? -53.944 -46.939 24.689 1.00 37.66 267 GLU A O 1
ATOM 2142 N N . ASN A 1 268 ? -52.453 -47.498 26.182 1.00 37.03 268 ASN A N 1
ATOM 2143 C CA . ASN A 1 268 ? -51.724 -47.926 27.401 1.00 37.03 268 ASN A CA 1
ATOM 2144 C C . ASN A 1 268 ? -50.391 -47.098 27.458 1.00 37.03 268 ASN A C 1
ATOM 2146 O O . ASN A 1 268 ? -50.234 -46.184 26.651 1.00 37.03 268 ASN A O 1
ATOM 2150 N N . ASP A 1 269 ? -49.388 -47.257 28.336 1.00 37.75 269 ASP A N 1
ATOM 2151 C CA . ASP A 1 269 ? -48.991 -48.326 29.276 1.00 37.75 269 ASP A CA 1
ATOM 2152 C C . ASP A 1 269 ? -48.083 -47.759 30.411 1.00 37.75 269 ASP A C 1
ATOM 2154 O O . ASP A 1 269 ? -47.865 -46.547 30.479 1.00 37.75 269 ASP A O 1
ATOM 2158 N N . GLN A 1 270 ? -47.504 -48.609 31.272 1.00 43.12 270 GLN A N 1
ATOM 2159 C CA . GLN A 1 270 ? -46.465 -48.259 32.262 1.00 43.12 270 GLN A CA 1
ATOM 2160 C C . GLN A 1 270 ? -45.249 -49.196 32.186 1.00 43.12 270 GLN A C 1
ATOM 2162 O O . GLN A 1 270 ? -45.426 -50.407 32.144 1.00 43.12 270 GLN A O 1
ATOM 2167 N N . THR A 1 271 ? -44.033 -48.668 32.383 1.00 35.16 271 THR A N 1
ATOM 2168 C CA . THR A 1 271 ? -42.967 -49.395 33.110 1.00 35.16 271 THR A CA 1
ATOM 2169 C C . THR A 1 271 ? -42.001 -48.432 33.804 1.00 35.16 271 THR A C 1
ATOM 2171 O O . THR A 1 271 ? -41.265 -47.706 33.135 1.00 35.16 271 THR A O 1
ATOM 2174 N N . ASP A 1 272 ? -41.951 -48.493 35.135 1.00 42.78 272 ASP A N 1
ATOM 2175 C CA . ASP A 1 272 ? -40.826 -48.012 35.947 1.00 42.78 272 ASP A CA 1
ATOM 2176 C C . ASP A 1 272 ? -39.572 -48.879 35.739 1.00 42.78 272 ASP A C 1
ATOM 2178 O O . ASP A 1 272 ? -39.678 -50.086 35.511 1.00 42.78 272 ASP A O 1
ATOM 2182 N N . THR A 1 273 ? -38.380 -48.319 35.973 1.00 40.66 273 THR A N 1
ATOM 2183 C CA . THR A 1 273 ? -37.365 -48.968 36.836 1.00 40.66 273 THR A CA 1
ATOM 2184 C C . THR A 1 273 ? -36.265 -47.992 37.272 1.00 40.66 273 THR A C 1
ATOM 2186 O O . THR A 1 273 ? -35.861 -47.107 36.522 1.00 40.66 273 THR A O 1
ATOM 2189 N N . ASN A 1 274 ? -35.787 -48.158 38.509 1.00 45.84 274 ASN A N 1
ATOM 2190 C CA . ASN A 1 274 ? -34.782 -47.307 39.158 1.00 45.84 274 ASN A CA 1
ATOM 2191 C C . ASN A 1 274 ? -33.350 -47.844 38.965 1.00 45.84 274 ASN A C 1
ATOM 2193 O O . ASN A 1 274 ? -33.186 -49.054 39.067 1.00 45.84 274 ASN A O 1
ATOM 2197 N N . GLU A 1 275 ? -32.371 -46.927 38.844 1.00 43.72 275 GLU A N 1
ATOM 2198 C CA . GLU A 1 275 ? -30.970 -46.967 39.361 1.00 43.72 275 GLU A CA 1
ATOM 2199 C C . GLU A 1 275 ? -30.049 -48.213 39.139 1.00 43.72 275 GLU A C 1
ATOM 2201 O O . GLU A 1 275 ? -30.515 -49.277 38.745 1.00 43.72 275 GLU A O 1
ATOM 2206 N N . PRO A 1 276 ? -28.715 -48.150 39.416 1.00 52.25 276 PRO A N 1
ATOM 2207 C CA . PRO A 1 276 ? -27.883 -47.022 39.870 1.00 52.25 276 PRO A CA 1
ATOM 2208 C C . PRO A 1 276 ? -26.591 -46.764 39.046 1.00 52.25 276 PRO A C 1
ATOM 2210 O O . PRO A 1 276 ? -26.217 -47.474 38.115 1.00 52.25 276 PRO A O 1
ATOM 2213 N N . LEU A 1 277 ? -25.880 -45.722 39.481 1.00 46.81 277 LEU A N 1
ATOM 2214 C CA . LEU A 1 277 ? -24.531 -45.273 39.115 1.00 46.81 277 LEU A CA 1
ATOM 2215 C C . LEU A 1 277 ? -23.405 -46.332 39.267 1.00 46.81 277 LEU A C 1
ATOM 2217 O O . LEU A 1 277 ? -23.222 -46.854 40.362 1.00 46.81 277 LEU A O 1
ATOM 2221 N N . THR A 1 278 ? -22.541 -46.495 38.247 1.00 40.69 278 THR A N 1
ATOM 2222 C CA . THR A 1 278 ? -21.118 -46.910 38.402 1.00 40.69 278 THR A CA 1
ATOM 2223 C C . THR A 1 278 ? -20.238 -46.490 37.210 1.00 40.69 278 THR A C 1
ATOM 2225 O O . THR A 1 278 ? -20.444 -46.948 36.090 1.00 40.69 278 THR A O 1
ATOM 2228 N N . GLU A 1 279 ? -19.195 -45.699 37.478 1.00 46.31 279 GLU A N 1
ATOM 2229 C CA . GLU A 1 279 ? -17.901 -45.713 36.758 1.00 46.31 279 GLU A CA 1
ATOM 2230 C C . GLU A 1 279 ? -16.955 -46.757 37.426 1.00 46.31 279 GLU A C 1
ATOM 2232 O O . GLU A 1 279 ? -17.329 -47.253 38.495 1.00 46.31 279 GLU A O 1
ATOM 2237 N N . PRO A 1 280 ? -15.731 -47.091 36.925 1.00 55.47 280 PRO A N 1
ATOM 2238 C CA . PRO A 1 280 ? -14.984 -46.550 35.771 1.00 55.47 280 PRO A CA 1
ATOM 2239 C C . PRO A 1 280 ? -14.353 -47.624 34.832 1.00 55.47 280 PRO A C 1
ATOM 2241 O O . PRO A 1 280 ? -14.482 -48.828 35.042 1.00 55.47 280 PRO A O 1
ATOM 2244 N N . THR A 1 281 ? -13.511 -47.159 33.891 1.00 33.22 281 THR A N 1
ATOM 2245 C CA . THR A 1 281 ? -12.177 -47.703 33.487 1.00 33.22 281 THR A CA 1
ATOM 2246 C C . THR A 1 281 ? -11.982 -47.993 31.987 1.00 33.22 281 THR A C 1
ATOM 2248 O O . THR A 1 281 ? -12.755 -48.683 31.333 1.00 33.22 281 THR A O 1
ATOM 2251 N N . ASN A 1 282 ? -10.858 -47.486 31.467 1.00 42.06 282 ASN A N 1
ATOM 2252 C CA . ASN A 1 282 ? -10.346 -47.627 30.100 1.00 42.06 282 ASN A CA 1
ATOM 2253 C C . ASN A 1 282 ? -10.251 -49.076 29.574 1.00 42.06 282 ASN A C 1
ATOM 2255 O O . ASN A 1 282 ? -9.675 -49.922 30.254 1.00 42.06 282 ASN A O 1
ATOM 2259 N N . ASN A 1 283 ? -10.580 -49.291 28.287 1.00 34.44 283 ASN A N 1
ATOM 2260 C CA . ASN A 1 283 ? -9.585 -49.741 27.291 1.00 34.44 283 ASN A CA 1
ATOM 2261 C C . ASN A 1 283 ? -10.095 -49.775 25.831 1.00 34.44 283 ASN A C 1
ATOM 2263 O O . ASN A 1 283 ? -10.884 -50.626 25.439 1.00 34.44 283 ASN A O 1
ATOM 2267 N N . ARG A 1 284 ? -9.514 -48.891 25.009 1.00 37.47 284 ARG A N 1
ATOM 2268 C CA . ARG A 1 284 ? -8.936 -49.153 23.674 1.00 37.47 284 ARG A CA 1
ATOM 2269 C C . ARG A 1 284 ? -9.351 -50.456 22.949 1.00 37.47 284 ARG A C 1
ATOM 2271 O O . ARG A 1 284 ? -8.720 -51.491 23.156 1.00 37.47 284 ARG A O 1
ATOM 2278 N N . LEU A 1 285 ? -10.207 -50.343 21.929 1.00 33.94 285 LEU A N 1
ATOM 2279 C CA . LEU A 1 285 ? -10.098 -51.181 20.726 1.00 33.94 285 LEU A CA 1
ATOM 2280 C C . LEU A 1 285 ? -10.505 -50.407 19.461 1.00 33.94 285 LEU A C 1
ATOM 2282 O O . LEU A 1 285 ? -11.410 -49.582 19.490 1.00 33.94 285 LEU A O 1
ATOM 2286 N N . SER A 1 286 ? -9.773 -50.651 18.373 1.00 42.69 286 SER A N 1
ATOM 2287 C CA . SER A 1 286 ? -9.973 -50.041 17.053 1.00 42.69 286 SER A CA 1
ATOM 2288 C C . SER A 1 286 ? -11.003 -50.819 16.237 1.00 42.69 286 SER A C 1
ATOM 2290 O O . SER A 1 286 ? -10.894 -52.042 16.192 1.00 42.69 286 SER A O 1
ATOM 2292 N N . THR A 1 287 ? -11.887 -50.118 15.519 1.00 37.88 287 THR A N 1
ATOM 2293 C CA . THR A 1 287 ? -12.472 -50.561 14.238 1.00 37.88 287 THR A CA 1
ATOM 2294 C C . THR A 1 287 ? -13.109 -49.386 13.478 1.00 37.88 287 THR A C 1
ATOM 2296 O O . THR A 1 287 ? -13.493 -48.385 14.078 1.00 37.88 287 THR A O 1
ATOM 2299 N N . ASN A 1 288 ? -13.284 -49.582 12.162 1.00 39.88 288 ASN A N 1
ATOM 2300 C CA . ASN A 1 288 ? -14.111 -48.808 11.217 1.00 39.88 288 ASN A CA 1
ATOM 2301 C C . ASN A 1 288 ? -13.464 -47.605 10.506 1.00 39.88 288 ASN A C 1
ATOM 2303 O O . ASN A 1 288 ? -13.904 -46.463 10.612 1.00 39.88 288 ASN A O 1
ATOM 2307 N N . GLU A 1 289 ? -12.512 -47.923 9.626 1.00 49.97 289 GLU A N 1
ATOM 2308 C CA . GLU A 1 289 ? -12.328 -47.189 8.369 1.00 49.97 289 GLU A CA 1
ATOM 2309 C C . GLU A 1 289 ? -13.551 -47.407 7.454 1.00 49.97 289 GLU A C 1
ATOM 2311 O O . GLU A 1 289 ? -13.654 -48.437 6.792 1.00 49.97 289 GLU A O 1
ATOM 2316 N N . VAL A 1 290 ? -14.486 -46.450 7.391 1.00 45.75 290 VAL A N 1
ATOM 2317 C CA . VAL A 1 290 ? -15.528 -46.409 6.345 1.00 45.75 290 VAL A CA 1
ATOM 2318 C C . VAL A 1 290 ? -15.776 -44.959 5.903 1.00 45.75 290 VAL A C 1
ATOM 2320 O O . VAL A 1 290 ? -16.066 -44.091 6.721 1.00 45.75 290 VAL A O 1
ATOM 2323 N N . SER A 1 291 ? -15.739 -44.715 4.587 1.00 55.09 291 SER A N 1
ATOM 2324 C CA . SER A 1 291 ? -16.221 -43.499 3.890 1.00 55.09 291 SER A CA 1
ATOM 2325 C C . SER A 1 291 ? -15.492 -42.151 4.098 1.00 55.09 291 SER A C 1
ATOM 2327 O O . SER A 1 291 ? -16.131 -41.128 4.323 1.00 55.09 291 SER A O 1
ATOM 2329 N N . ASN A 1 292 ? -14.171 -42.096 3.874 1.00 48.22 292 ASN A N 1
ATOM 2330 C CA . ASN A 1 292 ? -13.476 -40.812 3.628 1.00 48.22 292 ASN A CA 1
ATOM 2331 C C . ASN A 1 292 ? -13.495 -40.357 2.147 1.00 48.22 292 ASN A C 1
ATOM 2333 O O . ASN A 1 292 ? -13.339 -39.168 1.869 1.00 48.22 292 ASN A O 1
ATOM 2337 N N . GLU A 1 293 ? -13.723 -41.258 1.184 1.00 48.53 293 GLU A N 1
ATOM 2338 C CA . GLU A 1 293 ? -13.669 -40.919 -0.254 1.00 48.53 293 GLU A CA 1
ATOM 2339 C C . GLU A 1 293 ? -14.856 -40.060 -0.734 1.00 48.53 293 GLU A C 1
ATOM 2341 O O . GLU A 1 293 ? -14.691 -39.193 -1.592 1.00 48.53 293 GLU A O 1
ATOM 2346 N N . THR A 1 294 ? -16.042 -40.216 -0.138 1.00 51.06 294 THR A N 1
ATOM 2347 C CA . THR A 1 294 ? -17.236 -39.418 -0.480 1.00 51.06 294 THR A CA 1
ATOM 2348 C C . THR A 1 294 ? -17.137 -37.958 -0.034 1.00 51.06 294 THR A C 1
ATOM 2350 O O . THR A 1 294 ? -17.617 -37.070 -0.738 1.00 51.06 294 THR A O 1
ATOM 2353 N N . TYR A 1 295 ? -16.477 -37.679 1.095 1.00 51.53 295 TYR A N 1
ATOM 2354 C CA . TYR A 1 295 ? -16.256 -36.305 1.560 1.00 51.53 295 TYR A CA 1
ATOM 2355 C C . TYR A 1 295 ? -15.131 -35.599 0.790 1.00 51.53 295 TYR A C 1
ATOM 2357 O O . TYR A 1 295 ? -15.234 -34.399 0.532 1.00 51.53 295 TYR A O 1
ATOM 2365 N N . ALA A 1 296 ? -14.105 -36.332 0.341 1.00 54.06 296 ALA A N 1
ATOM 2366 C CA . ALA A 1 296 ? -13.051 -35.785 -0.515 1.00 54.06 296 ALA A CA 1
ATOM 2367 C C . ALA A 1 296 ? -13.590 -35.303 -1.879 1.00 54.06 296 ALA A C 1
ATOM 2369 O O . ALA A 1 296 ? -13.213 -34.226 -2.343 1.00 54.06 296 ALA A O 1
ATOM 2370 N N . ALA A 1 297 ? -14.521 -36.049 -2.486 1.00 54.53 297 ALA A N 1
ATOM 2371 C CA . ALA A 1 297 ? -15.163 -35.662 -3.745 1.00 54.53 297 ALA A CA 1
ATOM 2372 C C . ALA A 1 297 ? -16.039 -34.397 -3.611 1.00 54.53 297 ALA A C 1
ATOM 2374 O O . ALA A 1 297 ? -16.013 -33.529 -4.483 1.00 54.53 297 ALA A O 1
ATOM 2375 N N . LEU A 1 298 ? -16.774 -34.249 -2.501 1.00 53.56 298 LEU A N 1
ATOM 2376 C CA . LEU A 1 298 ? -17.571 -33.044 -2.228 1.00 53.56 298 LEU A CA 1
ATOM 2377 C C . LEU A 1 298 ? -16.701 -31.814 -1.920 1.00 53.56 298 LEU A C 1
ATOM 2379 O O . LEU A 1 298 ? -17.028 -30.713 -2.361 1.00 53.56 298 LEU A O 1
ATOM 2383 N N . ALA A 1 299 ? -15.569 -31.989 -1.230 1.00 55.31 299 ALA A N 1
ATOM 2384 C CA . ALA A 1 299 ? -14.636 -30.897 -0.949 1.00 55.31 299 ALA A CA 1
ATOM 2385 C C . ALA A 1 299 ? -14.020 -30.293 -2.229 1.00 55.31 299 ALA A C 1
ATOM 2387 O O . ALA A 1 299 ? -13.833 -29.078 -2.306 1.00 55.31 299 ALA A O 1
ATOM 2388 N N . GLN A 1 300 ? -13.768 -31.107 -3.262 1.00 56.88 300 GLN A N 1
ATOM 2389 C CA . GLN A 1 300 ? -13.246 -30.622 -4.549 1.00 56.88 300 GLN A CA 1
ATOM 2390 C C . GLN A 1 300 ? -14.265 -29.804 -5.361 1.00 56.88 300 GLN A C 1
ATOM 2392 O O . GLN A 1 300 ? -13.858 -28.971 -6.167 1.00 56.88 300 GLN A O 1
ATOM 2397 N N . LEU A 1 301 ? -15.573 -29.972 -5.129 1.00 47.66 301 LEU A N 1
ATOM 2398 C CA . LEU A 1 301 ? -16.609 -29.193 -5.821 1.00 47.66 301 LEU A CA 1
ATOM 2399 C C . LEU A 1 301 ? -16.800 -27.783 -5.224 1.00 47.66 301 LEU A C 1
ATOM 2401 O O . LEU A 1 301 ? -17.273 -26.879 -5.907 1.00 47.66 301 LEU A O 1
ATOM 2405 N N . ILE A 1 302 ? -16.419 -27.592 -3.956 1.00 52.09 302 ILE A N 1
ATOM 2406 C CA . ILE A 1 302 ? -16.609 -26.342 -3.196 1.00 52.09 302 ILE A CA 1
ATOM 2407 C C . ILE A 1 302 ? -15.346 -25.451 -3.241 1.00 52.09 302 ILE A C 1
ATOM 2409 O O . ILE A 1 302 ? -15.419 -24.255 -2.977 1.00 52.09 302 ILE A O 1
ATOM 2413 N N . GLY A 1 303 ? -14.188 -25.997 -3.633 1.00 44.84 303 GLY A N 1
ATOM 2414 C CA . GLY A 1 303 ? -12.885 -25.313 -3.582 1.00 44.84 303 GLY A CA 1
ATOM 2415 C C . GLY A 1 303 ? -12.641 -24.175 -4.589 1.00 44.84 303 GLY A C 1
ATOM 2416 O O . GLY A 1 303 ? -11.617 -23.503 -4.487 1.00 44.84 303 GLY A O 1
ATOM 2417 N N . ASN A 1 304 ? -13.544 -23.930 -5.545 1.00 51.41 304 ASN A N 1
ATOM 2418 C CA . ASN A 1 304 ? -13.378 -22.870 -6.547 1.00 51.41 304 ASN A CA 1
ATOM 2419 C C . ASN A 1 304 ? -14.149 -21.599 -6.150 1.00 51.41 304 ASN A C 1
ATOM 2421 O O . ASN A 1 304 ? -15.367 -21.515 -6.335 1.00 51.41 304 ASN A O 1
ATOM 2425 N N . ASN A 1 305 ? -13.426 -20.575 -5.680 1.00 56.19 305 ASN A N 1
ATOM 2426 C CA . ASN A 1 305 ? -13.986 -19.298 -5.198 1.00 56.19 305 ASN A CA 1
ATOM 2427 C C . ASN A 1 305 ? -14.855 -18.542 -6.231 1.00 56.19 305 ASN A C 1
ATOM 2429 O O . ASN A 1 305 ? -15.718 -17.752 -5.848 1.00 56.19 305 ASN A O 1
ATOM 2433 N N . SER A 1 306 ? -14.725 -18.838 -7.529 1.00 56.03 306 SER A N 1
ATOM 2434 C CA . SER A 1 306 ? -15.593 -18.318 -8.603 1.00 56.03 306 SER A CA 1
ATOM 2435 C C . SER A 1 306 ? -17.065 -18.773 -8.511 1.00 56.03 306 SER A C 1
ATOM 2437 O O . SER A 1 306 ? -17.916 -18.290 -9.258 1.00 56.03 306 SER A O 1
ATOM 2439 N N . THR A 1 307 ? -17.403 -19.704 -7.613 1.00 52.53 307 THR A N 1
ATOM 2440 C CA . THR A 1 307 ? -18.779 -20.205 -7.428 1.00 52.53 307 THR A CA 1
ATOM 2441 C C . THR A 1 307 ? -19.653 -19.320 -6.530 1.00 52.53 307 THR A C 1
ATOM 2443 O O . THR A 1 307 ? -20.875 -19.337 -6.683 1.00 52.53 307 THR A O 1
ATOM 2446 N N . SER A 1 308 ? -19.068 -18.485 -5.660 1.00 58.56 308 SER A N 1
ATOM 2447 C CA . SER A 1 308 ? -19.819 -17.675 -4.681 1.00 58.56 308 SER A CA 1
ATOM 2448 C C . SER A 1 308 ? -20.779 -16.665 -5.338 1.00 58.56 308 SER A C 1
ATOM 2450 O O . SER A 1 308 ? -21.961 -16.599 -4.993 1.00 58.56 308 SER A O 1
ATOM 2452 N N . TYR A 1 309 ? -20.315 -15.945 -6.368 1.00 68.25 309 TYR A N 1
ATOM 2453 C CA . TYR A 1 309 ? -21.151 -15.009 -7.135 1.00 68.25 309 TYR A CA 1
ATOM 2454 C C . TYR A 1 309 ? -22.288 -15.706 -7.892 1.00 68.25 309 TYR A C 1
ATOM 2456 O O . TYR A 1 309 ? -23.409 -15.197 -7.936 1.00 68.25 309 TYR A O 1
ATOM 2464 N N . ASN A 1 310 ? -22.025 -16.895 -8.442 1.00 74.56 310 ASN A N 1
ATOM 2465 C CA . ASN A 1 310 ? -23.044 -17.689 -9.125 1.00 74.56 310 ASN A CA 1
ATOM 2466 C C . ASN A 1 310 ? -24.139 -18.148 -8.149 1.00 74.56 310 ASN A C 1
ATOM 2468 O O . ASN A 1 310 ? -25.321 -18.078 -8.483 1.00 74.56 310 ASN A O 1
ATOM 2472 N N . PHE A 1 311 ? -23.775 -18.530 -6.920 1.00 80.31 311 PHE A N 1
ATOM 2473 C CA . PHE A 1 311 ? -24.748 -18.884 -5.886 1.00 80.31 311 PHE A CA 1
ATOM 2474 C C . PHE A 1 311 ? -25.636 -17.695 -5.486 1.00 80.31 311 PHE A C 1
ATOM 2476 O O . PHE A 1 311 ? -26.858 -17.838 -5.442 1.00 80.31 311 PHE A O 1
ATOM 2483 N N . GLN A 1 312 ? -25.062 -16.504 -5.265 1.00 79.50 312 GLN A N 1
ATOM 2484 C CA . GLN A 1 312 ? -25.862 -15.311 -4.946 1.00 79.50 312 GLN A CA 1
ATOM 2485 C C . GLN A 1 312 ? -26.820 -14.925 -6.083 1.00 79.50 312 GLN A C 1
ATOM 2487 O O . GLN A 1 312 ? -27.986 -14.628 -5.821 1.00 79.50 312 GLN A O 1
ATOM 2492 N N . LEU A 1 313 ? -26.374 -14.992 -7.343 1.00 87.88 313 LEU A N 1
ATOM 2493 C CA . LEU A 1 313 ? -27.239 -14.753 -8.503 1.00 87.88 313 LEU A CA 1
ATOM 2494 C C . LEU A 1 313 ? -28.397 -15.758 -8.573 1.00 87.88 313 LEU A C 1
ATOM 2496 O O . LEU A 1 313 ? -29.540 -15.346 -8.759 1.00 87.88 313 LEU A O 1
ATOM 2500 N N . ILE A 1 314 ? -28.138 -17.053 -8.362 1.00 92.50 314 ILE A N 1
ATOM 2501 C CA . ILE A 1 314 ? -29.182 -18.094 -8.335 1.00 92.50 314 ILE A CA 1
ATOM 2502 C C . ILE A 1 314 ? -30.228 -17.804 -7.247 1.00 92.50 314 ILE A C 1
ATOM 2504 O O . ILE A 1 314 ? -31.426 -17.887 -7.519 1.00 92.50 314 ILE A O 1
ATOM 2508 N N . VAL A 1 315 ? -29.806 -17.406 -6.042 1.00 93.44 315 VAL A N 1
ATOM 2509 C CA . VAL A 1 315 ? -30.727 -17.041 -4.949 1.00 93.44 315 VAL A CA 1
ATOM 2510 C C . VAL A 1 315 ? -31.584 -15.822 -5.318 1.00 93.44 315 VAL A C 1
ATOM 2512 O O . VAL A 1 315 ? -32.792 -15.834 -5.077 1.00 93.44 315 VAL A O 1
ATOM 2515 N N . ILE A 1 316 ? -31.004 -14.801 -5.960 1.00 95.12 316 ILE A N 1
ATOM 2516 C CA . ILE A 1 316 ? -31.742 -13.617 -6.435 1.00 95.12 316 ILE A CA 1
ATOM 2517 C C . ILE A 1 316 ? -32.767 -13.997 -7.516 1.00 95.12 316 ILE A C 1
ATOM 2519 O O . ILE A 1 316 ? -33.918 -13.566 -7.440 1.00 95.12 316 ILE A O 1
ATOM 2523 N N . PHE A 1 317 ? -32.397 -14.835 -8.491 1.00 96.50 317 PHE A N 1
ATOM 2524 C CA . PHE A 1 317 ? -33.324 -15.299 -9.531 1.00 96.50 317 PHE A CA 1
ATOM 2525 C C . PHE A 1 317 ? -34.476 -16.141 -8.966 1.00 96.50 317 PHE A C 1
ATOM 2527 O O . PHE A 1 317 ? -35.620 -15.948 -9.376 1.00 96.50 317 PHE A O 1
ATOM 2534 N N . LEU A 1 318 ? -34.209 -17.022 -7.995 1.00 96.56 318 LEU A N 1
ATOM 2535 C CA . LEU A 1 318 ? -35.255 -17.786 -7.306 1.00 96.56 318 LEU A CA 1
ATOM 2536 C C . LEU A 1 318 ? -36.208 -16.870 -6.527 1.00 96.56 318 LEU A C 1
ATOM 2538 O O . LEU A 1 318 ? -37.423 -17.048 -6.602 1.00 96.56 318 LEU A O 1
ATOM 2542 N N . PHE A 1 319 ? -35.685 -15.856 -5.832 1.00 96.69 319 PHE A N 1
ATOM 2543 C CA . PHE A 1 319 ? -36.517 -14.894 -5.108 1.00 96.69 319 PHE A CA 1
ATOM 2544 C C . PHE A 1 319 ? -37.398 -14.069 -6.060 1.00 96.69 319 PHE A C 1
ATOM 2546 O O . PHE A 1 319 ? -38.601 -13.939 -5.833 1.00 96.69 319 PHE A O 1
ATOM 2553 N N . LEU A 1 320 ? -36.837 -13.579 -7.173 1.00 96.94 320 LEU A N 1
ATOM 2554 C CA . LEU A 1 320 ? -37.597 -12.880 -8.215 1.00 96.94 320 LEU A CA 1
ATOM 2555 C C . LEU A 1 320 ? -38.685 -13.770 -8.833 1.00 96.94 320 LEU A C 1
ATOM 2557 O O . LEU A 1 320 ? -39.805 -13.303 -9.026 1.00 96.94 320 LEU A O 1
ATOM 2561 N N . ALA A 1 321 ? -38.401 -15.051 -9.087 1.00 96.94 321 ALA A N 1
ATOM 2562 C CA . ALA A 1 321 ? -39.393 -15.996 -9.598 1.00 96.94 321 ALA A CA 1
ATOM 2563 C C . ALA A 1 321 ? -40.570 -16.196 -8.622 1.00 96.94 321 ALA A C 1
ATOM 2565 O O . ALA A 1 321 ? -41.722 -16.209 -9.055 1.00 96.94 321 ALA A O 1
ATOM 2566 N N . ILE A 1 322 ? -40.309 -16.277 -7.311 1.00 96.94 322 ILE A N 1
ATOM 2567 C CA . ILE A 1 322 ? -41.348 -16.380 -6.268 1.00 96.94 322 ILE A CA 1
ATOM 2568 C C . ILE A 1 322 ? -42.196 -15.097 -6.194 1.00 96.94 322 ILE A C 1
ATOM 2570 O O . ILE A 1 322 ? -43.423 -15.169 -6.077 1.00 96.94 322 ILE A O 1
ATOM 2574 N N . VAL A 1 323 ? -41.574 -13.919 -6.310 1.00 97.38 323 VAL A N 1
ATOM 2575 C CA . VAL A 1 323 ? -42.288 -12.628 -6.321 1.00 97.38 323 VAL A CA 1
ATOM 2576 C C . VAL A 1 323 ? -43.161 -12.488 -7.573 1.00 97.38 323 VAL A C 1
ATOM 2578 O O . VAL A 1 323 ? -44.331 -12.130 -7.469 1.00 97.38 323 VAL A O 1
ATOM 2581 N N . VAL A 1 324 ? -42.648 -12.838 -8.757 1.00 98.00 324 VAL A N 1
ATOM 2582 C CA . VAL A 1 324 ? -43.438 -12.825 -10.002 1.00 98.00 324 VAL A CA 1
ATOM 2583 C C . VAL A 1 324 ? -44.593 -13.826 -9.932 1.00 98.00 324 VAL A C 1
ATOM 2585 O O . VAL A 1 324 ? -45.715 -13.480 -10.300 1.00 98.00 324 VAL A O 1
ATOM 2588 N N . ALA A 1 325 ? -44.357 -15.035 -9.412 1.00 97.62 325 ALA A N 1
ATOM 2589 C CA . ALA A 1 325 ? -45.406 -16.034 -9.233 1.00 97.62 325 ALA A CA 1
ATOM 2590 C C . ALA A 1 325 ? -46.520 -15.527 -8.305 1.00 97.62 325 ALA A C 1
ATOM 2592 O O . ALA A 1 325 ? -47.684 -15.569 -8.684 1.00 97.62 325 ALA A O 1
ATOM 2593 N N . THR A 1 326 ? -46.181 -14.984 -7.131 1.00 97.31 326 THR A N 1
ATOM 2594 C CA . THR A 1 326 ? -47.181 -14.469 -6.176 1.00 97.31 326 THR A CA 1
ATOM 2595 C C . THR A 1 326 ? -47.968 -13.269 -6.713 1.00 97.31 326 THR A C 1
ATOM 2597 O O . THR A 1 326 ? -49.174 -13.198 -6.481 1.00 97.31 326 THR A O 1
ATOM 2600 N N . ILE A 1 327 ? -47.346 -12.378 -7.497 1.00 97.50 327 ILE A N 1
ATOM 2601 C CA . ILE A 1 327 ? -48.053 -11.296 -8.208 1.00 97.50 327 ILE A CA 1
ATOM 2602 C C . ILE A 1 327 ? -49.038 -11.864 -9.243 1.00 97.50 327 ILE A C 1
ATOM 2604 O O . ILE A 1 327 ? -50.176 -11.405 -9.315 1.00 97.50 327 ILE A O 1
ATOM 2608 N N . LEU A 1 328 ? -48.648 -12.885 -10.015 1.00 97.75 328 LEU A N 1
ATOM 2609 C CA . LEU A 1 328 ? -49.545 -13.529 -10.983 1.00 97.75 328 LEU A CA 1
ATOM 2610 C C . LEU A 1 328 ? -50.731 -14.225 -10.297 1.00 97.75 328 LEU A C 1
ATOM 2612 O O . LEU A 1 328 ? -51.862 -14.059 -10.748 1.00 97.75 328 LEU A O 1
ATOM 2616 N N . THR A 1 329 ? -50.516 -14.934 -9.183 1.00 97.06 329 THR A N 1
ATOM 2617 C CA . THR A 1 329 ? -51.616 -15.550 -8.416 1.00 97.06 329 THR A CA 1
ATOM 2618 C C . THR A 1 329 ? -52.556 -14.510 -7.800 1.00 97.06 329 THR A C 1
ATOM 2620 O O . THR A 1 329 ? -53.736 -14.796 -7.615 1.00 97.06 329 THR A O 1
ATOM 2623 N N . TYR A 1 330 ? -52.058 -13.310 -7.484 1.00 97.06 330 TYR A N 1
ATOM 2624 C CA . TYR A 1 330 ? -52.872 -12.202 -6.973 1.00 97.06 330 TYR A CA 1
ATOM 2625 C C . TYR A 1 330 ? -53.705 -11.513 -8.068 1.00 97.06 330 TYR A C 1
ATOM 2627 O O . TYR A 1 330 ? -54.787 -11.024 -7.783 1.00 97.06 330 TYR A O 1
ATOM 2635 N N . ILE A 1 331 ? -53.229 -11.484 -9.318 1.00 97.19 331 ILE A N 1
ATOM 2636 C CA . ILE A 1 331 ? -53.960 -10.894 -10.458 1.00 97.19 331 ILE A CA 1
ATOM 2637 C C . ILE A 1 331 ? -55.055 -11.835 -10.999 1.00 97.19 331 ILE A C 1
ATOM 2639 O O . ILE A 1 331 ? -55.998 -11.377 -11.642 1.00 97.19 331 ILE A O 1
ATOM 2643 N N . LEU A 1 332 ? -54.924 -13.147 -10.774 1.00 95.69 332 LEU A N 1
ATOM 2644 C CA . LEU A 1 332 ? -55.832 -14.177 -11.299 1.00 95.69 332 LEU A CA 1
ATOM 2645 C C . LEU A 1 332 ? -56.976 -14.583 -10.347 1.00 95.69 332 LEU A C 1
ATOM 2647 O O . LEU A 1 332 ? -57.810 -15.392 -10.756 1.00 95.69 332 LEU A O 1
ATOM 2651 N N . ASN A 1 333 ? -57.014 -14.052 -9.118 1.00 90.31 333 ASN A N 1
ATOM 2652 C CA . ASN A 1 333 ? -58.070 -14.275 -8.117 1.00 90.31 333 ASN A CA 1
ATOM 2653 C C . ASN A 1 333 ? -58.893 -13.001 -7.877 1.00 90.31 333 ASN A C 1
ATOM 2655 O O . ASN A 1 333 ? -60.117 -13.148 -7.670 1.00 90.31 333 ASN A O 1
#

Sequence (333 aa):
MIASQPPSGEHKKECVCDTCKEMDEKEGVVEEAIVEENNENTTANTTSSDPSKESTLTEKDISLEEFDHLPKSLQNRLGALKLLKEKGNDLYRRNLFEEAVEEYAKVDRFMGVLFKKTETSPEEMTYVIPFQTACQLNIAQCLMKVGKYSKALDHLDTAEEYNKEYKDKPSEKKILFRRAKCYLDGIEVEKGKDLMKQVKEKYPEDPALIKLVDAELKKYKEQFKSDLQNSSFKGMFNKKELYDDMPEPVISVTPSPETNSETINAENDQTDTNEPLTEPTNNRLSTNEVSNETYAALAQLIGNNSTSYNFQLIVIFLFLAIVVATILTYILN

Secondary structure (DSSP, 8-state):
---PPPPP---------GGGHHHHTTTT------------------------------S----HHHHTTS-S-HHHHHHHHHHHHHHHHHHHHTT-HHHHHHHHHHHHHHHHHH--TTTS-HHHHHHHHHHHHHHHHHHHHHHHHTT-HHHHHHHHHHHHHHHHHH--HHHHHHHHHHHHHHHHHHT-HHHHHHHHHHHHHH-TT-HHHHHHHHHHHHHHHHHHHHHHHHHHHHTTTTGGGGSTTS---------------------------------------------SHHHHHHHHHH--TTHHHHHHHHHHHHHHHHHHHHHHHHH--

InterPro domains:
  IPR011990 Tetratricopeptide-like helical domain superfamily [G3DSA:1.25.40.10] (67-200)
  IPR011990 Tetratricopeptide-like helical domain superfamily [SSF48452] (74-211)
  IPR050754 Peptidyl-prolyl cis-trans isomerase FKBP4/5/8-like [PTHR46512] (42-240)

Foldseek 3Di:
DDDDDDDDDDDDDDPPPPLVVVLVVVVPDPDPPPDPPDDDDDDDDDDDDDPPCPPPPDPDPQDLVNLVPFDLDLCRNVVVLVVLLVVLVVCVVVLVLVVSLVSLVVSLVSLCVNPPVVPHDPVSLLVSLVSLLVSLLSNLVSCVSVLVLVVSLVSLVVSVVSCVVVVDPSSVLSSLLSNLVSCCPPNPNVSSVVSLVVSCVVCVVDPSSVVVSVVVVVVSVVVVVVVVVVVVVVVVPPVPVPCVPPPDDPPPDDDDDDDDDDDDDDDDDDDDDDDDDDDDDDDDDDDDPDDPVVVVVVVVVPPDPVCPVVVVVVVVVVVVVVVVVVVVVVVVD